Protein AF-A0A3P7CEZ1-F1 (afdb_monomer_lite)

Secondary structure (DSSP, 8-state):
--HHHHHHHHHHHHHHHHHHTSS-HHHHHHHHHHHHHHHHHHHHHHHHHHHHHSHHHHTTS----S-S-HHHHHHHHHHHIIIIIIIHHHHHHHHHHHHHHHTT-SSS-HHHHHHHHHHHHHHH------PPPPS--TTHHHHHHHHHHHHHHHHHS---TT-HHHHHHHHHHHHHHHHHHHHHHHHHHHHH-HHHHHH-HHHHHHHHHHHHHHHHHHHHHHT----TTTHHHHHHHHHHHHHHHHHHH-

Structure (mmCIF, N/CA/C/O backbone):
data_AF-A0A3P7CEZ1-F1
#
_entry.id   AF-A0A3P7CEZ1-F1
#
loop_
_atom_site.group_PDB
_atom_site.id
_atom_site.type_symbol
_atom_site.label_atom_id
_atom_site.label_alt_id
_atom_site.label_comp_id
_atom_site.label_asym_id
_atom_site.label_entity_id
_atom_site.label_seq_id
_atom_site.pdbx_PDB_ins_code
_atom_site.Cartn_x
_atom_site.Cartn_y
_atom_site.Cartn_z
_atom_site.occupancy
_atom_site.B_iso_or_equiv
_atom_site.auth_seq_id
_atom_site.auth_comp_id
_atom_site.auth_asym_id
_atom_site.auth_atom_id
_atom_site.pdbx_PDB_model_num
ATOM 1 N N . MET A 1 1 ? -20.195 -84.403 -8.108 1.00 48.88 1 MET A N 1
ATOM 2 C CA . MET A 1 1 ? -20.682 -83.055 -8.487 1.00 48.88 1 MET A CA 1
ATOM 3 C C . MET A 1 1 ? -19.553 -82.107 -8.945 1.00 48.88 1 MET A C 1
ATOM 5 O O . MET A 1 1 ? -19.640 -80.920 -8.697 1.00 48.88 1 MET A O 1
ATOM 9 N N . LYS A 1 2 ? -18.490 -82.598 -9.615 1.00 47.00 2 LYS A N 1
ATOM 10 C CA . LYS A 1 2 ? -17.390 -81.756 -10.157 1.00 47.00 2 LYS A CA 1
ATOM 11 C C . LYS A 1 2 ? -17.061 -82.007 -11.640 1.00 47.00 2 LYS A C 1
ATOM 13 O O . LYS A 1 2 ? -16.320 -81.245 -12.240 1.00 47.00 2 LYS A O 1
ATOM 18 N N . ILE A 1 3 ? -17.635 -83.050 -12.248 1.00 48.97 3 ILE A N 1
ATOM 19 C CA . ILE A 1 3 ? -17.359 -83.437 -13.646 1.00 48.97 3 ILE A CA 1
ATOM 20 C C . ILE A 1 3 ? -18.304 -82.718 -14.631 1.00 48.97 3 ILE A C 1
ATOM 22 O O . ILE A 1 3 ? -17.921 -82.412 -15.756 1.00 48.97 3 ILE A O 1
ATOM 26 N N . HIS A 1 4 ? -19.520 -82.365 -14.198 1.00 48.22 4 HIS A N 1
ATOM 27 C CA . HIS A 1 4 ? -20.520 -81.715 -15.057 1.00 48.22 4 HIS A CA 1
ATOM 28 C C . HIS A 1 4 ? -20.220 -80.229 -15.339 1.00 48.22 4 HIS A C 1
ATOM 30 O O . HIS A 1 4 ? -20.647 -79.692 -16.359 1.00 48.22 4 HIS A O 1
ATOM 36 N N . GLU A 1 5 ? -19.464 -79.573 -14.455 1.00 49.78 5 GLU A N 1
ATOM 37 C CA . GLU A 1 5 ? -19.111 -78.153 -14.563 1.00 49.78 5 GLU A CA 1
ATOM 38 C C . GLU A 1 5 ? -17.890 -77.932 -15.472 1.00 49.78 5 GLU A C 1
ATOM 40 O O . GLU A 1 5 ? -17.848 -76.979 -16.245 1.00 49.78 5 GLU A O 1
ATOM 45 N N . TYR A 1 6 ? -16.947 -78.880 -15.491 1.00 42.25 6 TYR A N 1
ATOM 46 C CA . TYR A 1 6 ? -15.783 -78.827 -16.383 1.00 42.25 6 TYR A CA 1
ATOM 47 C C . TYR A 1 6 ? -16.176 -78.956 -17.865 1.00 42.25 6 TYR A C 1
ATOM 49 O O . TYR A 1 6 ? -15.656 -78.238 -18.721 1.00 42.25 6 TYR A O 1
ATOM 57 N N . ASN A 1 7 ? -17.162 -79.807 -18.169 1.00 43.12 7 ASN A N 1
ATOM 58 C CA . ASN A 1 7 ? -17.664 -79.989 -19.534 1.00 43.12 7 ASN A CA 1
ATOM 59 C C . ASN A 1 7 ? -18.412 -78.757 -20.078 1.00 43.12 7 ASN A C 1
ATOM 61 O O . ASN A 1 7 ? -18.403 -78.533 -21.289 1.00 43.12 7 ASN A O 1
ATOM 65 N N . SER A 1 8 ? -19.031 -77.930 -19.226 1.00 50.88 8 SER A N 1
ATOM 66 C CA . SER A 1 8 ? -19.735 -76.716 -19.676 1.00 50.88 8 SER A CA 1
ATOM 67 C C . SER A 1 8 ? -18.761 -75.583 -20.033 1.00 50.88 8 SER A C 1
ATOM 69 O O . SER A 1 8 ? -18.977 -74.862 -21.011 1.00 50.88 8 SER A O 1
ATOM 71 N N . ILE A 1 9 ? -17.648 -75.481 -19.300 1.00 54.56 9 ILE A N 1
ATOM 72 C CA . ILE A 1 9 ? -16.583 -74.497 -19.527 1.00 54.56 9 ILE A CA 1
ATOM 73 C C . ILE A 1 9 ? -15.780 -74.858 -20.782 1.00 54.56 9 ILE A C 1
ATOM 75 O O . ILE A 1 9 ? -15.535 -73.991 -21.623 1.00 54.56 9 ILE A O 1
ATOM 79 N N . PHE A 1 10 ? -15.454 -76.141 -20.980 1.00 50.22 10 PHE A N 1
ATOM 80 C CA . PHE A 1 10 ? -14.742 -76.588 -22.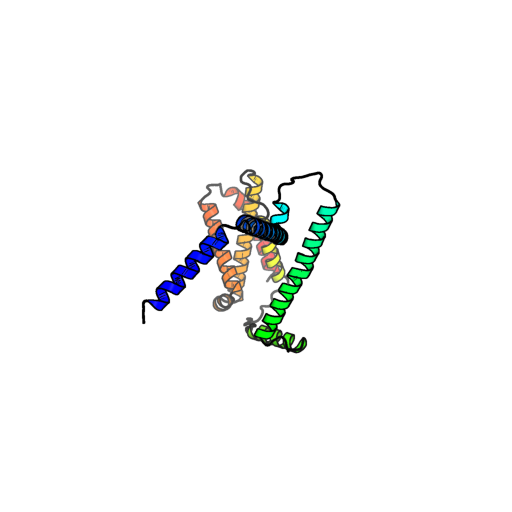182 1.00 50.22 10 PHE A CA 1
ATOM 81 C C . PHE A 1 10 ? -15.583 -76.390 -23.457 1.00 50.22 10 PHE A C 1
ATOM 83 O O . PHE A 1 10 ? -15.079 -75.901 -24.468 1.00 50.22 10 PHE A O 1
ATOM 90 N N . ARG A 1 11 ? -16.899 -76.654 -23.392 1.00 52.78 11 ARG A N 1
ATOM 91 C CA . ARG A 1 11 ? -17.830 -76.440 -24.515 1.00 52.78 11 ARG A CA 1
ATOM 92 C C . ARG A 1 11 ? -18.022 -74.954 -24.854 1.00 52.78 11 ARG A C 1
ATOM 94 O O . ARG A 1 11 ? -18.164 -74.619 -26.027 1.00 52.78 11 ARG A O 1
ATOM 101 N N . ARG A 1 12 ? -17.976 -74.056 -23.858 1.00 50.69 12 ARG A N 1
ATOM 102 C CA . ARG A 1 12 ? -17.986 -72.594 -24.076 1.00 50.69 12 ARG A CA 1
ATOM 103 C C . ARG A 1 12 ? -16.681 -72.077 -24.683 1.00 50.69 12 ARG A C 1
ATOM 105 O O . ARG A 1 12 ? -16.736 -71.201 -25.539 1.00 50.69 12 ARG A O 1
ATOM 112 N N . SER A 1 13 ? -15.538 -72.645 -24.299 1.00 49.22 13 SER A N 1
ATOM 113 C CA . SER A 1 13 ? -14.238 -72.292 -24.886 1.00 49.22 13 SER A CA 1
ATOM 114 C C . SER A 1 13 ? -14.135 -72.734 -26.354 1.00 49.22 13 SER A C 1
ATOM 116 O O . SER A 1 13 ? -13.690 -71.970 -27.207 1.00 49.22 13 SER A O 1
ATOM 118 N N . PHE A 1 14 ? -14.659 -73.922 -26.683 1.00 51.72 14 PHE A N 1
ATOM 119 C CA . PHE A 1 14 ? -14.704 -74.430 -28.059 1.00 51.72 14 PHE A CA 1
ATOM 120 C C . PHE A 1 14 ? -15.654 -73.621 -28.964 1.00 51.72 14 PHE A C 1
ATOM 122 O O . PHE A 1 14 ? -15.321 -73.344 -30.113 1.00 51.72 14 PHE A O 1
ATOM 129 N N . LEU A 1 15 ? -16.802 -73.167 -28.438 1.00 53.97 15 LEU A N 1
ATOM 130 C CA . LEU A 1 15 ? -17.721 -72.283 -29.171 1.00 53.97 15 LEU A CA 1
ATOM 131 C C . LEU A 1 15 ? -17.138 -70.882 -29.404 1.00 53.97 15 LEU A C 1
ATOM 133 O O . LEU A 1 15 ? -17.317 -70.330 -30.485 1.00 53.97 15 LEU A O 1
ATOM 137 N N . LEU A 1 16 ? -16.398 -70.323 -28.440 1.00 53.50 16 LEU A N 1
ATOM 138 C CA . LEU A 1 16 ? -15.688 -69.053 -28.632 1.00 53.50 16 LEU A CA 1
ATOM 139 C C . LEU A 1 16 ? -14.601 -69.171 -29.707 1.00 53.50 16 LEU A C 1
ATOM 141 O O . LEU A 1 16 ? -14.492 -68.290 -30.554 1.00 53.50 16 LEU A O 1
ATOM 145 N N . HIS A 1 17 ? -13.862 -70.283 -29.737 1.00 49.94 17 HIS A N 1
ATOM 146 C CA . HIS A 1 17 ? -12.847 -70.521 -30.765 1.00 49.94 17 HIS A CA 1
ATOM 147 C C . HIS A 1 17 ? -13.452 -70.717 -32.169 1.00 49.94 17 HIS A C 1
ATOM 149 O O . HIS A 1 17 ? -12.833 -70.336 -33.160 1.00 49.94 17 HIS A O 1
ATOM 155 N N . HIS A 1 18 ? -14.679 -71.247 -32.259 1.00 49.66 18 HIS A N 1
ATOM 156 C CA . HIS A 1 18 ? -15.406 -71.388 -33.525 1.00 49.66 18 HIS A CA 1
ATOM 157 C C . HIS A 1 18 ? -16.004 -70.056 -34.019 1.00 49.66 18 HIS A C 1
ATOM 159 O O . HIS A 1 18 ? -16.027 -69.809 -35.220 1.00 49.66 18 HIS A O 1
ATOM 165 N N . ILE A 1 19 ? -16.417 -69.162 -33.109 1.00 53.00 19 ILE A N 1
ATOM 166 C CA . ILE A 1 19 ? -16.887 -67.802 -33.445 1.00 53.00 19 ILE A CA 1
ATOM 167 C C . ILE A 1 19 ? -15.715 -66.895 -33.868 1.00 53.00 19 ILE A C 1
ATOM 169 O O . ILE A 1 19 ? -15.873 -66.037 -34.731 1.00 53.00 19 ILE A O 1
ATOM 173 N N . ILE A 1 20 ? -14.515 -67.115 -33.320 1.00 51.94 20 ILE A N 1
ATOM 174 C CA . ILE A 1 20 ? -13.291 -66.387 -33.706 1.00 51.94 20 ILE A CA 1
ATOM 175 C C . ILE A 1 20 ? -12.844 -66.720 -35.147 1.00 51.94 20 ILE A C 1
ATOM 177 O O . ILE A 1 20 ? -12.167 -65.910 -35.779 1.00 51.94 20 ILE A O 1
ATOM 181 N N . SER A 1 21 ? -13.254 -67.870 -35.695 1.00 46.19 21 SER A N 1
ATOM 182 C CA . SER A 1 21 ? -12.872 -68.323 -37.040 1.00 46.19 21 SER A CA 1
ATOM 183 C C . SER A 1 21 ? -13.707 -67.715 -38.179 1.00 46.19 21 SER A C 1
ATOM 185 O O . SER A 1 21 ? -13.325 -67.858 -39.341 1.00 46.19 21 SER A O 1
ATOM 187 N N . GLU A 1 22 ? -14.817 -67.030 -37.891 1.00 51.66 22 GLU A N 1
ATOM 188 C CA . GLU A 1 22 ? -15.692 -66.454 -38.919 1.00 51.66 22 GLU A CA 1
ATOM 189 C C . GLU A 1 22 ? -15.527 -64.932 -39.021 1.00 51.66 22 GLU A C 1
ATOM 191 O O . GLU A 1 22 ? -16.245 -64.180 -38.371 1.00 51.66 22 GLU A O 1
ATOM 196 N N . GLY A 1 23 ? -14.562 -64.479 -39.836 1.00 53.81 23 GLY A N 1
ATOM 197 C CA . GLY A 1 23 ? -14.581 -63.264 -40.686 1.00 53.81 23 GLY A CA 1
ATOM 198 C C . GLY A 1 23 ? -14.952 -61.868 -40.135 1.00 53.81 23 GLY A C 1
ATOM 199 O O . GLY A 1 23 ? -14.815 -60.886 -40.860 1.00 53.81 23 GLY A O 1
ATOM 200 N N . THR A 1 24 ? -15.398 -61.729 -38.888 1.00 55.66 24 THR A N 1
ATOM 201 C CA . THR A 1 24 ? -16.060 -60.532 -38.326 1.00 55.66 24 THR A CA 1
ATOM 202 C C . THR A 1 24 ? -15.180 -59.765 -37.335 1.00 55.66 24 THR A C 1
ATOM 204 O O . THR A 1 24 ? -15.343 -58.558 -37.143 1.00 55.66 24 THR A O 1
ATOM 207 N N . LEU A 1 25 ? -14.174 -60.433 -36.768 1.00 55.59 25 LEU A N 1
ATOM 208 C CA . LEU A 1 25 ? -13.149 -59.862 -35.888 1.00 55.59 25 LEU A CA 1
ATOM 209 C C . LEU A 1 25 ? -12.361 -58.682 -36.502 1.00 55.59 25 LEU A C 1
ATOM 211 O O . LEU A 1 25 ? -12.210 -57.669 -35.815 1.00 55.59 25 LEU A O 1
ATOM 215 N N . PRO A 1 26 ? -11.914 -58.716 -37.779 1.00 58.94 26 PRO A N 1
ATOM 216 C CA . PRO A 1 26 ? -11.229 -57.566 -38.377 1.00 58.94 26 PRO A CA 1
ATOM 217 C C . PRO A 1 26 ? -12.157 -56.358 -38.589 1.00 58.94 26 PRO A C 1
ATOM 219 O O . PRO A 1 26 ? -11.703 -55.218 -38.518 1.00 58.94 26 PRO A O 1
ATOM 222 N N . GLN A 1 27 ? -13.462 -56.569 -38.796 1.00 59.00 27 GLN A N 1
ATOM 223 C CA . GLN A 1 27 ? -14.427 -55.476 -38.974 1.00 59.00 27 GLN A CA 1
ATOM 224 C C . GLN A 1 27 ? -14.742 -54.770 -37.648 1.00 59.00 27 GLN A C 1
ATOM 226 O O . GLN A 1 27 ? -14.752 -53.540 -37.594 1.00 59.00 27 GLN A O 1
ATOM 231 N N . LEU A 1 28 ? -14.922 -55.532 -36.565 1.00 57.34 28 LEU A N 1
ATOM 232 C CA . LEU A 1 28 ? -15.109 -54.982 -35.218 1.00 57.34 28 LEU A CA 1
ATOM 233 C C . LEU A 1 28 ? -13.846 -54.280 -34.701 1.00 57.34 28 LEU A C 1
ATOM 235 O O . LEU A 1 28 ? -13.949 -53.219 -34.087 1.00 57.34 28 LEU A O 1
ATOM 239 N N . PHE A 1 29 ? -12.659 -54.814 -35.002 1.00 66.25 29 PHE A N 1
ATOM 240 C CA . PHE A 1 29 ? -11.387 -54.171 -34.669 1.00 66.25 29 PHE A CA 1
ATOM 241 C C . PHE A 1 29 ? -11.206 -52.838 -35.411 1.00 66.25 29 PHE A C 1
ATOM 243 O O . PHE A 1 29 ? -10.876 -51.828 -34.791 1.00 66.25 29 PHE A O 1
ATOM 250 N N . ASN A 1 30 ? -11.510 -52.789 -36.712 1.00 64.00 30 ASN A N 1
ATOM 251 C CA . ASN A 1 30 ? -11.466 -51.547 -37.489 1.00 64.00 30 ASN A CA 1
ATOM 252 C C . ASN A 1 30 ? -12.485 -50.509 -36.994 1.00 64.00 30 ASN A C 1
ATOM 254 O O . ASN A 1 30 ? -12.168 -49.321 -36.932 1.00 64.00 30 ASN A O 1
ATOM 258 N N . LEU A 1 31 ? -13.686 -50.939 -36.592 1.00 68.69 31 LEU A N 1
ATOM 259 C CA . LEU A 1 31 ? -14.695 -50.053 -36.010 1.00 68.69 31 LEU A CA 1
ATOM 260 C C . LEU A 1 31 ? -14.254 -49.510 -34.642 1.00 68.69 31 LEU A C 1
ATOM 262 O O . LEU A 1 31 ? -14.417 -48.322 -34.375 1.00 68.69 31 LEU A O 1
ATOM 266 N N . TYR A 1 32 ? -13.654 -50.351 -33.798 1.00 63.84 32 TYR A N 1
ATOM 267 C CA . TYR A 1 32 ? -13.098 -49.940 -32.509 1.00 63.84 32 TYR A CA 1
ATOM 268 C C . TYR A 1 32 ? -11.966 -48.923 -32.683 1.00 63.84 32 TYR A C 1
ATOM 270 O O . TYR A 1 32 ? -12.004 -47.861 -32.069 1.00 63.84 32 TYR A O 1
ATOM 278 N N . ILE A 1 33 ? -11.011 -49.190 -33.579 1.00 68.06 33 ILE A N 1
ATOM 279 C CA . ILE A 1 33 ? -9.919 -48.261 -33.903 1.00 68.06 33 ILE A CA 1
ATOM 280 C C . ILE A 1 33 ? -10.459 -46.956 -34.504 1.00 68.06 33 ILE A C 1
ATOM 282 O O . ILE A 1 33 ? -9.969 -45.880 -34.170 1.00 68.06 33 ILE A O 1
ATOM 286 N N . TYR A 1 34 ? -11.501 -47.007 -35.340 1.00 69.19 34 TYR A N 1
ATOM 287 C CA . TYR A 1 34 ? -12.157 -45.807 -35.867 1.00 69.19 34 TYR A CA 1
ATOM 288 C C . TYR A 1 34 ? -12.816 -44.973 -34.760 1.00 69.19 34 TYR A C 1
ATOM 290 O O . TYR A 1 34 ? -12.645 -43.754 -34.721 1.00 69.19 34 TYR A O 1
ATOM 298 N N . ILE A 1 35 ? -13.546 -45.615 -33.843 1.00 66.94 35 ILE A N 1
ATOM 299 C CA . ILE A 1 35 ? -14.175 -44.941 -32.701 1.00 66.94 35 ILE A CA 1
ATOM 300 C C . ILE A 1 35 ? -13.103 -44.350 -31.782 1.00 66.94 35 ILE A C 1
ATOM 302 O O . ILE A 1 35 ? -13.225 -43.192 -31.390 1.00 66.94 35 ILE A O 1
ATOM 306 N N . LEU A 1 36 ? -12.038 -45.097 -31.492 1.00 66.75 36 LEU A N 1
ATOM 307 C CA . LEU A 1 36 ? -10.953 -44.670 -30.612 1.00 66.75 36 LEU A CA 1
ATOM 308 C C . LEU A 1 36 ? -10.182 -43.484 -31.209 1.00 66.75 36 LEU A C 1
ATOM 310 O O . LEU A 1 36 ? -10.054 -42.459 -30.547 1.00 66.75 36 LEU A O 1
ATOM 314 N N . ASN A 1 37 ? -9.825 -43.540 -32.496 1.00 65.19 37 ASN A N 1
ATOM 315 C CA . ASN A 1 37 ? -9.232 -42.407 -33.217 1.00 65.19 37 ASN A CA 1
ATOM 316 C C . ASN A 1 37 ? -10.159 -41.184 -33.245 1.00 65.19 37 ASN A C 1
ATOM 318 O O . ASN A 1 37 ? -9.703 -40.046 -33.137 1.00 65.19 37 ASN A O 1
ATOM 322 N N . LYS A 1 38 ? -11.475 -41.389 -33.380 1.00 66.06 38 LYS A N 1
ATOM 323 C CA . LYS A 1 38 ? -12.454 -40.298 -33.351 1.00 66.06 38 LYS A CA 1
ATOM 324 C C . LYS A 1 38 ? -12.524 -39.665 -31.959 1.00 66.06 38 LYS A C 1
ATOM 326 O O . LYS A 1 38 ? -12.499 -38.441 -31.864 1.00 66.06 38 LYS A O 1
ATOM 331 N N . VAL A 1 39 ? -12.560 -40.465 -30.892 1.00 61.47 39 VAL A N 1
ATOM 332 C CA . VAL A 1 39 ? -12.558 -39.991 -29.497 1.00 61.47 39 VAL A CA 1
ATOM 333 C C . VAL A 1 39 ? -11.258 -39.260 -29.161 1.00 61.47 39 VAL A C 1
ATOM 335 O O . VAL A 1 39 ? -11.322 -38.162 -28.616 1.00 61.47 39 VAL A O 1
ATOM 338 N N . GLU A 1 40 ? -10.098 -39.792 -29.548 1.00 68.06 40 GLU A N 1
ATOM 339 C CA . GLU A 1 40 ? -8.801 -39.123 -29.377 1.00 68.06 40 GLU A CA 1
ATOM 340 C C . GLU A 1 40 ? -8.727 -37.810 -30.159 1.00 68.06 40 GLU A C 1
ATOM 342 O O . GLU A 1 40 ? -8.281 -36.795 -29.632 1.00 68.06 40 GLU A O 1
ATOM 347 N N . PHE A 1 41 ? -9.240 -37.770 -31.389 1.00 68.38 41 PHE A N 1
ATOM 348 C CA . PHE A 1 41 ? -9.316 -36.543 -32.180 1.00 68.38 41 PHE A CA 1
ATOM 349 C C . PHE A 1 41 ? -10.206 -35.478 -31.526 1.00 68.38 41 PHE A C 1
ATOM 351 O O . PHE A 1 41 ? -9.846 -34.299 -31.497 1.00 68.38 41 PHE A O 1
ATOM 358 N N . PHE A 1 42 ? -11.351 -35.875 -30.963 1.00 68.19 42 PHE A N 1
ATOM 359 C CA . PHE A 1 42 ? -12.204 -34.973 -30.188 1.00 68.19 42 PHE A CA 1
ATOM 360 C C . PHE A 1 42 ? -11.526 -34.522 -28.889 1.00 68.19 42 PHE A C 1
ATOM 362 O O . PHE A 1 42 ? -11.540 -33.329 -28.590 1.00 68.19 42 PHE A O 1
ATOM 369 N N . GLY A 1 43 ? -10.877 -35.428 -28.156 1.00 68.44 43 GLY A N 1
ATOM 370 C CA . GLY A 1 43 ? -10.139 -35.117 -26.930 1.00 68.44 43 GLY A CA 1
ATOM 371 C C . GLY A 1 43 ? -8.972 -34.158 -27.173 1.00 68.44 43 GLY A C 1
ATOM 372 O O . GLY A 1 43 ? -8.812 -33.170 -26.452 1.00 68.44 43 GLY A O 1
ATOM 373 N N . ASN A 1 44 ? -8.216 -34.374 -28.248 1.00 73.81 44 ASN A N 1
ATOM 374 C CA . ASN A 1 44 ? -7.118 -33.505 -28.666 1.00 73.81 44 ASN A CA 1
ATOM 375 C C . ASN A 1 44 ? -7.629 -32.117 -29.069 1.00 73.81 44 ASN A C 1
ATOM 377 O O . ASN A 1 44 ? -7.038 -31.109 -28.680 1.00 73.81 44 ASN A O 1
ATOM 381 N N . LYS A 1 45 ? -8.769 -32.037 -29.769 1.00 74.06 45 LYS A N 1
ATOM 382 C CA . LYS A 1 45 ? -9.435 -30.760 -30.068 1.00 74.06 45 LYS A CA 1
ATOM 383 C C . LYS A 1 45 ? -9.897 -30.035 -28.807 1.00 74.06 45 LYS A C 1
ATOM 385 O O . LYS A 1 45 ? -9.654 -28.841 -28.692 1.00 74.06 45 LYS A O 1
ATOM 390 N N . ILE A 1 46 ? -10.519 -30.727 -27.852 1.00 74.88 46 ILE A N 1
ATOM 391 C CA . ILE A 1 46 ? -10.965 -30.127 -26.583 1.00 74.88 46 ILE A CA 1
ATOM 392 C C . ILE A 1 46 ? -9.764 -29.624 -25.778 1.00 74.88 46 ILE A C 1
ATOM 394 O O . ILE A 1 46 ? -9.790 -28.503 -25.284 1.00 74.88 46 ILE A O 1
ATOM 398 N N . THR A 1 47 ? -8.680 -30.396 -25.719 1.00 73.38 47 THR A N 1
ATOM 399 C CA . THR A 1 47 ? -7.443 -30.010 -25.024 1.00 73.38 47 THR A CA 1
ATOM 400 C C . THR A 1 47 ? -6.828 -28.755 -25.644 1.00 73.38 47 THR A C 1
ATOM 402 O O . THR A 1 47 ? -6.434 -27.832 -24.930 1.00 73.38 47 THR A O 1
ATOM 405 N N . LEU A 1 48 ? -6.805 -28.678 -26.977 1.00 67.44 48 LEU A N 1
ATOM 406 C CA . LEU A 1 48 ? -6.363 -27.501 -27.720 1.00 67.44 48 LEU A CA 1
ATOM 407 C C . LEU A 1 48 ? -7.256 -26.282 -27.422 1.00 67.44 48 LEU A C 1
ATOM 409 O O . LEU A 1 48 ? -6.743 -25.202 -27.143 1.00 67.44 48 LEU A O 1
ATOM 413 N N . LEU A 1 49 ? -8.581 -26.456 -27.397 1.00 69.12 49 LEU A N 1
ATOM 414 C CA . LEU A 1 49 ? -9.545 -25.399 -27.063 1.00 69.12 49 LEU A CA 1
ATOM 415 C C . LEU A 1 49 ? -9.428 -24.929 -25.602 1.00 69.12 49 LEU A C 1
ATOM 417 O O . LEU A 1 49 ? -9.463 -23.729 -25.340 1.00 69.12 49 LEU A O 1
ATOM 421 N N . CYS A 1 50 ? -9.214 -25.838 -24.649 1.00 67.31 50 CYS A N 1
ATOM 422 C CA . CYS A 1 50 ? -8.927 -25.491 -23.256 1.00 67.31 50 CYS A CA 1
ATOM 423 C C . CYS A 1 50 ? -7.611 -24.715 -23.132 1.00 67.31 50 CYS A C 1
ATOM 425 O O . CYS A 1 50 ? -7.528 -23.754 -22.367 1.00 67.31 50 CYS A O 1
ATOM 427 N N . LYS A 1 51 ? -6.597 -25.074 -23.927 1.00 69.44 51 LYS A N 1
ATOM 428 C CA . LYS A 1 51 ? -5.338 -24.329 -23.994 1.00 69.44 51 LYS A CA 1
ATOM 429 C C . LYS A 1 51 ? -5.539 -22.924 -24.574 1.00 69.44 51 LYS A C 1
ATOM 431 O O . LYS A 1 51 ? -4.934 -21.991 -24.065 1.00 69.44 51 LYS A O 1
ATOM 436 N N . PHE A 1 52 ? -6.441 -22.744 -25.543 1.00 64.94 52 PHE A N 1
ATOM 437 C CA . PHE A 1 52 ? -6.852 -21.421 -26.039 1.00 64.94 52 PHE A CA 1
ATOM 438 C C . PHE A 1 52 ? -7.630 -20.590 -25.012 1.00 64.94 52 PHE A C 1
ATOM 440 O O . PHE A 1 52 ? -7.523 -19.365 -25.016 1.00 64.94 52 PHE A O 1
ATOM 447 N N . SER A 1 53 ? -8.384 -21.231 -24.115 1.00 65.31 53 SER A N 1
ATOM 448 C CA . SER A 1 53 ? -9.056 -20.532 -23.013 1.00 65.31 53 SER A CA 1
ATOM 449 C C . SER A 1 53 ? -8.062 -19.933 -22.012 1.00 65.31 53 SER A C 1
ATOM 451 O O . SER A 1 53 ? -8.387 -18.963 -21.327 1.00 65.31 53 SER A O 1
ATOM 453 N N . ASN A 1 54 ? -6.844 -20.478 -21.934 1.00 67.19 54 ASN A N 1
ATOM 454 C CA . ASN A 1 54 ? -5.745 -19.872 -21.201 1.00 67.19 54 ASN A CA 1
ATOM 455 C C . ASN A 1 54 ? -5.108 -18.767 -22.064 1.00 67.19 54 ASN A C 1
ATOM 457 O O . ASN A 1 54 ? -4.253 -19.040 -22.906 1.00 67.19 54 ASN A O 1
ATOM 461 N N . LEU A 1 55 ? -5.520 -17.512 -21.843 1.00 63.81 55 LEU A N 1
ATOM 462 C CA . LEU A 1 55 ? -5.104 -16.323 -22.614 1.00 63.81 55 LEU A CA 1
ATOM 463 C C . LEU A 1 55 ? -3.576 -16.179 -22.780 1.00 63.81 55 LEU A C 1
ATOM 465 O O . LEU A 1 55 ? -3.110 -15.592 -23.752 1.00 63.81 55 LEU A O 1
ATOM 469 N N . ILE A 1 56 ? -2.790 -16.752 -21.866 1.00 63.06 56 ILE A N 1
ATOM 470 C CA . ILE A 1 56 ? -1.319 -16.765 -21.901 1.00 63.06 56 ILE A CA 1
ATOM 471 C C . ILE A 1 56 ? -0.769 -17.635 -23.043 1.00 63.06 56 ILE A C 1
ATOM 473 O O . ILE A 1 56 ? 0.227 -17.282 -23.669 1.00 63.06 56 ILE A O 1
ATOM 477 N N . SER A 1 57 ? -1.428 -18.753 -23.356 1.00 58.28 57 SER A N 1
ATOM 478 C CA . SER A 1 57 ? -1.002 -19.672 -24.421 1.00 58.28 57 SER A CA 1
ATOM 479 C C . SER A 1 57 ? -1.350 -19.175 -25.830 1.00 58.28 57 SER A C 1
ATOM 481 O O . SER A 1 57 ? -0.831 -19.719 -26.802 1.00 58.28 57 SER A O 1
ATOM 483 N N . TRP A 1 58 ? -2.188 -18.137 -25.959 1.00 57.38 58 TRP A N 1
ATOM 484 C CA . TRP A 1 58 ? -2.570 -17.542 -27.246 1.00 57.38 58 TRP A CA 1
ATOM 485 C C . TRP A 1 58 ? -1.393 -16.834 -27.937 1.00 57.38 58 TRP A C 1
ATOM 487 O O . TRP A 1 58 ? -1.209 -16.989 -29.140 1.00 57.38 58 TRP A O 1
ATOM 497 N N . PHE A 1 59 ? -0.547 -16.132 -27.171 1.00 55.97 59 PHE A N 1
ATOM 498 C CA . PHE A 1 59 ? 0.635 -15.424 -27.691 1.00 55.97 59 PHE A CA 1
ATOM 499 C C . PHE A 1 59 ? 1.837 -16.336 -27.993 1.00 55.97 59 PHE A C 1
ATOM 501 O O . PHE A 1 59 ? 2.763 -15.913 -28.676 1.00 55.97 59 PHE A O 1
ATOM 508 N N . GLN A 1 60 ? 1.852 -17.566 -27.470 1.00 56.47 60 GLN A N 1
ATOM 509 C CA . GLN A 1 60 ? 2.979 -18.503 -27.598 1.00 56.47 60 GLN A CA 1
ATOM 510 C C . GLN A 1 60 ? 2.851 -19.465 -28.779 1.00 56.47 60 GLN A C 1
ATOM 512 O O . GLN A 1 60 ? 3.750 -20.277 -29.006 1.00 56.47 60 GLN A O 1
ATOM 517 N N . LEU A 1 61 ? 1.749 -19.406 -29.527 1.00 54.28 61 LEU A N 1
ATOM 518 C CA . LEU A 1 61 ? 1.658 -20.153 -30.770 1.00 54.28 61 LEU A CA 1
ATOM 519 C C . LEU A 1 61 ? 2.642 -19.532 -31.764 1.00 54.28 61 LEU A C 1
ATOM 521 O O . LEU A 1 61 ? 2.605 -18.314 -31.963 1.00 54.28 61 LEU A O 1
ATOM 525 N N . PRO A 1 62 ? 3.534 -20.331 -32.379 1.00 48.75 62 PRO A N 1
ATOM 526 C CA . PRO A 1 62 ? 4.338 -19.824 -33.473 1.00 48.75 62 PRO A CA 1
ATOM 527 C C . PRO A 1 62 ? 3.377 -19.254 -34.512 1.00 48.75 62 PRO A C 1
ATOM 529 O O . PRO A 1 62 ? 2.322 -19.834 -34.775 1.00 48.75 62 PRO A O 1
ATOM 532 N N . THR A 1 63 ? 3.740 -18.120 -35.099 1.00 49.03 63 THR A N 1
ATOM 533 C CA . THR A 1 63 ? 3.067 -17.473 -36.230 1.00 49.03 63 THR A CA 1
ATOM 534 C C . THR A 1 63 ? 3.166 -18.326 -37.512 1.00 49.03 63 THR A C 1
ATOM 536 O O . THR A 1 63 ? 3.433 -17.830 -38.600 1.00 49.03 63 THR A O 1
ATOM 539 N N . CYS A 1 64 ? 2.963 -19.637 -37.390 1.00 46.22 64 CYS A N 1
ATOM 540 C CA . CYS A 1 64 ? 2.581 -20.557 -38.444 1.00 46.22 64 CYS A CA 1
ATOM 541 C C . CYS A 1 64 ? 1.051 -20.443 -38.533 1.00 46.22 64 CYS A C 1
ATOM 543 O O . CYS A 1 64 ? 0.346 -20.830 -37.613 1.00 46.22 64 CYS A O 1
ATOM 545 N N . SER A 1 65 ? 0.431 -19.877 -39.550 1.00 42.78 65 SER A N 1
ATOM 546 C CA . SER A 1 65 ? 0.855 -19.742 -40.926 1.00 42.78 65 SER A CA 1
ATOM 547 C C . SER A 1 65 ? -0.054 -18.671 -41.510 1.00 42.78 65 SER A C 1
ATOM 549 O O . SER A 1 65 ? -1.275 -18.708 -41.337 1.00 42.78 65 SER A O 1
ATOM 551 N N . THR A 1 66 ? 0.525 -17.729 -42.239 1.00 49.38 66 THR A N 1
ATOM 552 C CA . THR A 1 66 ? -0.196 -17.054 -43.310 1.00 49.38 66 THR A CA 1
ATOM 553 C C . THR A 1 66 ? -0.928 -18.110 -44.155 1.00 49.38 66 THR A C 1
ATOM 555 O O . THR A 1 66 ? -0.374 -19.170 -44.441 1.00 49.38 66 THR A O 1
ATOM 558 N N . PHE A 1 67 ? -2.162 -17.806 -44.575 1.00 46.78 67 PHE A N 1
ATOM 559 C CA . PHE A 1 67 ? -2.850 -18.485 -45.685 1.00 46.78 67 PHE A CA 1
ATOM 560 C C . PHE A 1 67 ? -3.742 -19.722 -45.413 1.00 46.78 67 PHE A C 1
ATOM 562 O O . PHE A 1 67 ? -3.826 -20.604 -46.260 1.00 46.78 67 PHE A O 1
ATOM 569 N N . PHE A 1 68 ? -4.513 -19.782 -44.319 1.00 45.22 68 PHE A N 1
ATOM 570 C CA . PHE A 1 68 ? -5.688 -20.678 -44.258 1.00 45.22 68 PHE A CA 1
ATOM 571 C C . PHE A 1 68 ? -6.938 -19.916 -43.791 1.00 45.22 68 PHE A C 1
ATOM 573 O O . PHE A 1 68 ? -7.022 -19.498 -42.644 1.00 45.22 68 PHE A O 1
ATOM 580 N N . PHE A 1 69 ? -7.857 -19.695 -44.744 1.00 48.59 69 PHE A N 1
ATOM 581 C CA . PHE A 1 69 ? -9.180 -19.047 -44.690 1.00 48.59 69 PHE A CA 1
ATOM 582 C C . PHE A 1 69 ? -9.486 -18.130 -43.487 1.00 48.59 69 PHE A C 1
ATOM 584 O O . PHE A 1 69 ? -9.699 -18.589 -42.364 1.00 48.59 69 PHE A O 1
ATOM 591 N N . GLN A 1 70 ? -9.692 -16.837 -43.776 1.00 58.28 70 GLN A N 1
ATOM 592 C CA . GLN A 1 70 ? -10.205 -15.807 -42.853 1.00 58.28 70 GLN A CA 1
ATOM 593 C C . GLN A 1 70 ? -11.387 -16.294 -41.983 1.00 58.28 70 GLN A C 1
ATOM 595 O O . GLN A 1 70 ? -11.514 -15.921 -40.818 1.00 58.28 70 GLN A O 1
ATOM 600 N N . SER A 1 71 ? -12.228 -17.180 -42.521 1.00 62.91 71 SER A N 1
ATOM 601 C CA . SER A 1 71 ? -13.393 -17.756 -41.845 1.00 62.91 71 SER A CA 1
ATOM 602 C C . SER A 1 71 ? -13.056 -18.626 -40.622 1.00 62.91 71 SER A C 1
ATOM 604 O O . SER A 1 71 ? -13.805 -18.610 -39.646 1.00 62.91 71 SER A O 1
ATOM 606 N N . HIS A 1 72 ? -11.935 -19.360 -40.618 1.00 72.25 72 HIS A N 1
ATOM 607 C CA . HIS A 1 72 ? -11.553 -20.212 -39.479 1.00 72.25 72 HIS A CA 1
ATOM 608 C C . HIS A 1 72 ? -11.018 -19.401 -38.297 1.00 72.25 72 HIS A C 1
ATOM 610 O O . HIS A 1 72 ? -11.255 -19.753 -37.140 1.00 72.25 72 HIS A O 1
ATOM 616 N N . VAL A 1 73 ? -10.356 -18.279 -38.580 1.00 71.62 73 VAL A N 1
ATOM 617 C CA . VAL A 1 73 ? -9.881 -17.345 -37.554 1.00 71.62 73 VAL A CA 1
ATOM 618 C C . VAL A 1 73 ? -11.068 -16.740 -36.807 1.00 71.62 73 VAL A C 1
ATOM 620 O O . VAL A 1 73 ? -11.067 -16.716 -35.577 1.00 71.62 73 VAL A O 1
ATOM 623 N N . ILE A 1 74 ? -12.114 -16.330 -37.532 1.00 78.88 74 ILE A N 1
ATOM 624 C CA . ILE A 1 74 ? -13.345 -15.779 -36.945 1.00 78.88 74 ILE A CA 1
ATOM 625 C C . ILE A 1 74 ? -14.019 -16.806 -36.023 1.00 78.88 74 ILE A C 1
ATOM 627 O O . ILE A 1 74 ? -14.406 -16.461 -34.908 1.00 78.88 74 ILE A O 1
ATOM 631 N N . TYR A 1 75 ? -14.096 -18.075 -36.439 1.00 80.69 75 TYR A N 1
ATOM 632 C CA . TYR A 1 75 ? -14.651 -19.153 -35.614 1.00 80.69 75 TYR A CA 1
ATOM 633 C C . TYR A 1 75 ? -13.917 -19.305 -34.271 1.00 80.69 75 TYR A C 1
ATOM 635 O O . TYR A 1 75 ? -14.557 -19.365 -33.222 1.00 80.69 75 TYR A O 1
ATOM 643 N N . ILE A 1 76 ? -12.579 -19.314 -34.282 1.00 74.31 76 ILE A N 1
ATOM 644 C CA . ILE A 1 76 ? -11.776 -19.439 -33.055 1.00 74.31 76 ILE A CA 1
ATOM 645 C C . ILE A 1 76 ? -11.972 -18.218 -32.145 1.00 74.31 76 ILE A C 1
ATOM 647 O O . ILE A 1 76 ? -12.137 -18.382 -30.938 1.00 74.31 76 ILE A O 1
ATOM 651 N N . HIS A 1 77 ? -12.012 -17.003 -32.701 1.00 77.19 77 HIS A N 1
ATOM 652 C CA . HIS A 1 77 ? -12.228 -15.787 -31.909 1.00 77.19 77 HIS A CA 1
ATOM 653 C C . HIS A 1 77 ? -13.620 -15.750 -31.274 1.00 77.19 77 HIS A C 1
ATOM 655 O O . HIS A 1 77 ? -13.731 -15.408 -30.102 1.00 77.19 77 HIS A O 1
ATOM 661 N N . LEU A 1 78 ? -14.671 -16.155 -31.996 1.00 83.56 78 LEU A N 1
ATOM 662 C CA . LEU A 1 78 ? -16.022 -16.269 -31.437 1.00 83.56 78 LEU A CA 1
ATOM 663 C C . LEU A 1 78 ? -16.091 -17.335 -30.338 1.00 83.56 78 LEU A C 1
ATOM 665 O O . LEU A 1 78 ? -16.698 -17.099 -29.296 1.00 83.56 78 LEU A O 1
ATOM 669 N N . PHE A 1 79 ? -15.429 -18.478 -30.534 1.00 80.62 79 PHE A N 1
ATOM 670 C CA . PHE A 1 79 ? -15.363 -19.535 -29.529 1.00 80.62 79 PHE A CA 1
ATOM 671 C C . PHE A 1 79 ? -14.656 -19.069 -28.246 1.00 80.62 79 PHE A C 1
ATOM 673 O O . PHE A 1 79 ? -15.186 -19.263 -27.154 1.00 80.62 79 PHE A O 1
ATOM 680 N N . VAL A 1 80 ? -13.496 -18.411 -28.360 1.00 80.88 80 VAL A N 1
ATOM 681 C CA . VAL A 1 80 ? -12.759 -17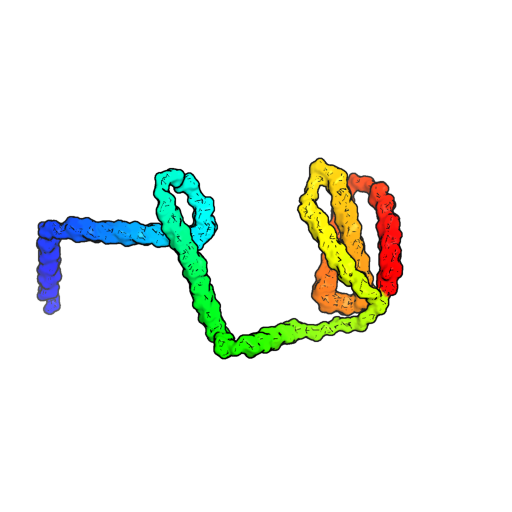.870 -27.203 1.00 80.88 80 VAL A CA 1
ATOM 682 C C . VAL A 1 80 ? -13.518 -16.710 -26.559 1.00 80.88 80 VAL A C 1
ATOM 684 O O . VAL A 1 80 ? -13.578 -16.634 -25.337 1.00 80.88 80 VAL A O 1
ATOM 687 N N . PHE A 1 81 ? -14.152 -15.836 -27.344 1.00 83.69 81 PHE A N 1
ATOM 688 C CA . PHE A 1 81 ? -14.966 -14.741 -26.819 1.00 83.69 81 PHE A CA 1
ATOM 689 C C . PHE A 1 81 ? -16.135 -15.274 -25.987 1.00 83.69 81 PHE A C 1
ATOM 691 O O . PHE A 1 81 ? -16.287 -14.882 -24.836 1.00 83.69 81 PHE A O 1
ATOM 698 N N . ILE A 1 82 ? -16.910 -16.225 -26.513 1.00 86.62 82 ILE A N 1
ATOM 699 C CA . ILE A 1 82 ? -18.039 -16.825 -25.791 1.00 86.62 82 ILE A CA 1
ATOM 700 C C . ILE A 1 82 ? -17.539 -17.641 -24.586 1.00 86.62 82 ILE A C 1
ATOM 702 O O . ILE A 1 82 ? -18.029 -17.462 -23.470 1.00 86.62 82 ILE A O 1
ATOM 706 N N . GLY A 1 83 ? -16.532 -18.498 -24.773 1.00 83.06 83 GLY A N 1
ATOM 707 C CA . GLY A 1 83 ? -15.999 -19.370 -23.723 1.00 83.06 83 GLY A CA 1
ATOM 708 C C . GLY A 1 83 ? -15.352 -18.610 -22.562 1.00 83.06 83 GLY A C 1
ATOM 709 O O . GLY A 1 83 ? -15.619 -18.915 -21.401 1.00 83.06 83 GLY A O 1
ATOM 710 N N . CYS A 1 84 ? -14.558 -17.577 -22.851 1.00 82.25 84 CYS A N 1
ATOM 711 C CA . CYS A 1 84 ? -13.883 -16.792 -21.820 1.00 82.25 84 CYS A CA 1
ATOM 712 C C . CYS A 1 84 ? -14.773 -15.685 -21.243 1.00 82.25 84 CYS A C 1
ATOM 714 O O . CYS A 1 84 ? -14.807 -15.533 -20.026 1.00 82.25 84 CYS A O 1
ATOM 716 N N . MET A 1 85 ? -15.510 -14.921 -22.061 1.00 85.25 85 MET A N 1
ATOM 717 C CA . MET A 1 85 ? -16.320 -13.806 -21.540 1.00 85.25 85 MET A CA 1
ATOM 718 C C . MET A 1 85 ? -17.585 -14.286 -20.837 1.00 85.25 85 MET A C 1
ATOM 720 O O . MET A 1 85 ? -17.957 -13.708 -19.822 1.00 85.25 85 MET A O 1
ATOM 724 N N . ILE A 1 86 ? -18.250 -15.328 -21.344 1.00 90.81 86 ILE A N 1
ATOM 725 C CA . ILE A 1 86 ? -19.509 -15.831 -20.769 1.00 90.81 86 ILE A CA 1
ATOM 726 C C . ILE A 1 86 ? -19.242 -17.057 -19.889 1.00 90.81 86 ILE A C 1
ATOM 728 O O . ILE A 1 86 ? -19.735 -17.129 -18.767 1.00 90.81 86 ILE A O 1
ATOM 732 N N . GLY A 1 87 ? -18.420 -18.007 -20.343 1.00 88.56 87 GLY A N 1
ATOM 733 C CA . GLY A 1 87 ? -18.142 -19.231 -19.580 1.00 88.56 87 GLY A CA 1
ATOM 734 C C . GLY A 1 87 ? -17.429 -18.974 -18.247 1.00 88.56 87 GLY A C 1
ATOM 735 O O . GLY A 1 87 ? -17.910 -19.414 -17.200 1.00 88.56 87 GLY A O 1
ATOM 736 N N . LEU A 1 88 ? -16.322 -18.217 -18.246 1.00 85.50 88 LEU A N 1
ATOM 737 C CA . LEU A 1 88 ? -15.590 -17.925 -17.001 1.00 85.50 88 LEU A CA 1
ATOM 738 C C . LEU A 1 88 ? -16.395 -17.035 -16.047 1.00 85.50 88 LEU A C 1
ATOM 740 O O . LEU A 1 88 ? -16.335 -17.232 -14.833 1.00 85.50 88 LEU A O 1
ATOM 744 N N . THR A 1 89 ? -17.172 -16.081 -16.566 1.00 91.56 89 THR A N 1
ATOM 745 C CA . THR A 1 89 ? -17.997 -15.198 -15.726 1.00 91.56 89 THR A CA 1
ATOM 746 C C . THR A 1 89 ? -19.151 -15.950 -15.072 1.00 91.56 89 THR A C 1
ATOM 748 O O . THR A 1 89 ? -19.394 -15.744 -13.882 1.00 91.56 89 THR A O 1
ATOM 751 N N . LEU A 1 90 ? -19.803 -16.875 -15.786 1.00 94.69 90 LEU A N 1
ATOM 752 C CA . LEU A 1 90 ? -20.811 -17.764 -15.202 1.00 94.69 90 LEU A CA 1
ATOM 753 C C . LEU A 1 90 ? -20.203 -18.685 -14.141 1.00 94.69 90 LEU A C 1
ATOM 755 O O . LEU A 1 90 ? -20.768 -18.809 -13.055 1.00 94.69 90 LEU A O 1
ATOM 759 N N . PHE A 1 91 ? -19.033 -19.275 -14.405 1.00 92.56 91 PHE A N 1
ATOM 760 C CA . PHE A 1 91 ? -18.349 -20.131 -13.434 1.00 92.56 91 PHE A CA 1
ATOM 761 C C . PHE A 1 91 ? -18.016 -19.376 -12.138 1.00 92.56 91 PHE A C 1
ATOM 763 O O . PHE A 1 91 ? -18.404 -19.802 -11.049 1.00 92.56 91 PHE A O 1
ATOM 770 N N . VAL A 1 92 ? -17.365 -18.211 -12.247 1.00 94.44 92 VAL A N 1
ATOM 771 C CA . VAL A 1 92 ? -17.070 -17.342 -11.096 1.00 94.44 92 VAL A CA 1
ATOM 772 C C . VAL A 1 92 ? -18.363 -16.899 -10.402 1.00 94.44 92 VAL A C 1
ATOM 774 O O . VAL A 1 92 ? -18.418 -16.872 -9.173 1.00 94.44 92 VAL A O 1
ATOM 777 N N . GLY A 1 93 ? -19.426 -16.616 -11.160 1.00 94.44 93 GLY A N 1
ATOM 778 C CA . GLY A 1 93 ? -20.747 -16.277 -10.632 1.00 94.44 93 GLY A CA 1
ATOM 779 C C . GLY A 1 93 ? -21.337 -17.372 -9.741 1.00 94.44 93 GLY A C 1
ATOM 780 O O . GLY A 1 93 ? -21.733 -17.084 -8.610 1.00 94.44 93 GLY A O 1
ATOM 781 N N . VAL A 1 94 ? -21.332 -18.627 -10.203 1.00 96.25 94 VAL A N 1
ATOM 782 C CA . VAL A 1 94 ? -21.822 -19.788 -9.437 1.00 96.25 94 VAL A CA 1
ATOM 783 C C . VAL A 1 94 ? -20.974 -20.020 -8.189 1.00 96.25 94 VAL A C 1
ATOM 785 O O . VAL A 1 94 ? -21.522 -20.194 -7.101 1.00 96.25 94 VAL A O 1
ATOM 788 N N . VAL A 1 95 ? -19.643 -19.958 -8.305 1.00 95.94 95 VAL A N 1
ATOM 789 C CA . VAL A 1 95 ? -18.738 -20.122 -7.155 1.00 95.94 95 VAL A CA 1
ATOM 790 C C . VAL A 1 95 ? -18.985 -19.037 -6.102 1.00 95.94 95 VAL A C 1
ATOM 792 O O . VAL A 1 95 ? -19.072 -19.346 -4.914 1.00 95.94 95 VAL A O 1
ATOM 795 N N . ILE A 1 96 ? -19.156 -17.774 -6.509 1.00 94.06 96 ILE A N 1
ATOM 796 C CA . ILE A 1 96 ? -19.453 -16.667 -5.588 1.00 94.06 96 ILE A CA 1
ATOM 797 C C . ILE A 1 96 ? -20.841 -16.824 -4.956 1.00 94.06 96 ILE A C 1
ATOM 799 O O . ILE A 1 96 ? -20.992 -16.539 -3.767 1.00 94.06 96 ILE A O 1
ATOM 803 N N . ALA A 1 97 ? -21.853 -17.249 -5.716 1.00 91.69 97 ALA A N 1
ATOM 804 C CA . ALA A 1 97 ? -23.199 -17.481 -5.196 1.00 91.69 97 ALA A CA 1
ATOM 805 C C . ALA A 1 97 ? -23.195 -18.593 -4.136 1.00 91.69 97 ALA A C 1
ATOM 807 O O . ALA A 1 97 ? -23.619 -18.355 -3.005 1.00 91.69 97 ALA A O 1
ATOM 808 N N . ASN A 1 98 ? -22.584 -19.738 -4.455 1.00 93.81 98 ASN A N 1
ATOM 809 C CA . ASN A 1 98 ? -22.417 -20.859 -3.532 1.00 93.81 98 ASN A CA 1
ATOM 810 C C . ASN A 1 98 ? -21.596 -20.459 -2.291 1.00 93.81 98 ASN A C 1
ATOM 812 O O . ASN A 1 98 ? -21.917 -20.824 -1.165 1.00 93.81 98 ASN A O 1
ATOM 816 N N . TYR A 1 99 ? -20.548 -19.649 -2.452 1.00 93.81 99 TYR A N 1
ATOM 817 C CA . TYR A 1 99 ? -19.778 -19.135 -1.318 1.00 93.81 99 TYR A CA 1
ATOM 818 C C . TYR A 1 99 ? -20.598 -18.203 -0.413 1.00 93.81 99 TYR A C 1
ATOM 820 O O . TYR A 1 99 ? -20.491 -18.270 0.812 1.00 93.81 99 TYR A O 1
ATOM 828 N N . LYS A 1 100 ? -21.432 -17.331 -0.995 1.00 88.25 100 LYS A N 1
ATOM 829 C CA . LYS A 1 100 ? -22.333 -16.443 -0.239 1.00 88.25 100 LYS A CA 1
ATOM 830 C C . LYS A 1 100 ? -23.391 -17.231 0.529 1.00 88.25 100 LYS A C 1
ATOM 832 O O . LYS A 1 100 ? -23.724 -16.833 1.649 1.00 88.25 100 LYS A O 1
ATOM 837 N N . GLU A 1 101 ? -23.887 -18.314 -0.060 1.00 91.62 101 GLU A N 1
ATOM 838 C CA . GLU A 1 101 ? -24.849 -19.233 0.546 1.00 91.62 101 GLU A CA 1
ATOM 839 C C . GLU A 1 101 ? -24.221 -20.016 1.701 1.00 91.62 101 GLU A C 1
ATOM 841 O O . GLU A 1 101 ? -24.724 -19.932 2.818 1.00 91.62 101 GLU A O 1
ATOM 846 N N . ASN A 1 102 ? -23.047 -20.626 1.495 1.00 92.56 102 ASN A N 1
ATOM 847 C CA . ASN A 1 102 ? -22.299 -21.332 2.545 1.00 92.56 102 ASN A CA 1
ATOM 848 C C . ASN A 1 102 ? -21.883 -20.419 3.713 1.00 92.56 102 ASN A C 1
ATOM 850 O O . ASN A 1 102 ? -21.771 -20.866 4.851 1.00 92.56 102 ASN A O 1
ATOM 854 N N . LYS A 1 103 ? -21.671 -19.121 3.458 1.00 86.00 103 LYS A N 1
ATOM 855 C CA . LYS A 1 103 ? -21.448 -18.113 4.509 1.00 86.00 103 LYS A CA 1
ATOM 856 C C . LYS A 1 103 ? -22.723 -17.651 5.223 1.00 86.00 103 LYS A C 1
ATOM 858 O O . LYS A 1 103 ? -22.616 -16.890 6.181 1.00 86.00 103 LYS A O 1
ATOM 863 N N . GLY A 1 104 ? -23.912 -18.013 4.739 1.00 87.44 104 GLY A N 1
ATOM 864 C CA . GLY A 1 104 ? -25.194 -17.528 5.264 1.00 87.44 104 GLY A CA 1
ATOM 865 C C . GLY A 1 104 ? -25.484 -16.052 4.953 1.00 87.44 104 GLY A C 1
ATOM 866 O O . GLY A 1 104 ? -26.333 -15.435 5.588 1.00 87.44 104 GLY A O 1
ATOM 867 N N . THR A 1 105 ? -24.785 -15.453 3.980 1.00 83.94 105 THR A N 1
ATOM 868 C CA . THR A 1 105 ? -24.944 -14.030 3.598 1.00 83.94 105 THR A CA 1
ATOM 869 C C . THR A 1 105 ? -25.733 -13.825 2.303 1.00 83.94 105 THR A C 1
ATOM 871 O O . THR A 1 105 ? -25.897 -12.685 1.854 1.00 83.94 105 THR A O 1
ATOM 874 N N . ALA A 1 106 ? -26.205 -14.916 1.690 1.00 83.50 106 ALA A N 1
ATOM 875 C CA . ALA A 1 106 ? -26.976 -14.906 0.448 1.00 83.50 106 ALA A CA 1
ATOM 876 C C . ALA A 1 106 ? -28.397 -14.355 0.635 1.00 83.50 106 ALA A C 1
ATOM 878 O O . ALA A 1 106 ? -28.842 -13.570 -0.195 1.00 83.50 106 ALA A O 1
ATOM 879 N N . LEU A 1 107 ? -29.061 -14.703 1.744 1.00 90.12 107 LEU A N 1
ATOM 880 C CA . LEU A 1 107 ? -30.437 -14.283 2.047 1.00 90.12 107 LEU A CA 1
ATOM 881 C C . LEU A 1 107 ? -30.531 -12.844 2.590 1.00 90.12 107 LEU A C 1
ATOM 883 O O . LEU A 1 107 ? -31.613 -12.271 2.675 1.00 90.12 107 LEU A O 1
ATOM 887 N N . LEU A 1 108 ? -29.400 -12.253 2.980 1.00 89.81 108 LEU A N 1
ATOM 888 C CA . LEU A 1 108 ? -29.372 -10.904 3.532 1.00 89.81 108 LEU A CA 1
ATOM 889 C C . LEU A 1 108 ? -29.662 -9.863 2.451 1.00 89.81 108 LEU A C 1
ATOM 891 O O . LEU A 1 108 ? -29.066 -9.881 1.370 1.00 89.81 108 LEU A O 1
ATOM 895 N N . THR A 1 109 ? -30.504 -8.893 2.802 1.00 92.44 109 THR A N 1
ATOM 896 C CA . THR A 1 109 ? -30.712 -7.690 1.990 1.00 92.44 109 THR A CA 1
ATOM 897 C C . THR A 1 109 ? -29.408 -6.900 1.839 1.00 92.44 109 THR A C 1
ATOM 899 O O . THR A 1 109 ? -28.460 -7.038 2.625 1.00 92.44 109 THR A O 1
ATOM 902 N N . VAL A 1 110 ? -29.354 -6.035 0.824 1.00 90.94 110 VAL A N 1
ATOM 903 C CA . VAL A 1 110 ? -28.187 -5.178 0.562 1.00 90.94 110 VAL A CA 1
ATOM 904 C C . VAL A 1 110 ? -27.834 -4.332 1.791 1.00 90.94 110 VAL A C 1
ATOM 906 O O . VAL A 1 110 ? -26.656 -4.226 2.137 1.00 90.94 110 VAL A O 1
ATOM 909 N N . ASP A 1 111 ? -28.833 -3.801 2.497 1.00 93.50 111 ASP A N 1
ATOM 910 C CA . ASP A 1 111 ? -28.609 -2.951 3.669 1.00 93.50 111 ASP A CA 1
ATOM 911 C C . ASP A 1 111 ? -28.189 -3.744 4.910 1.00 93.50 111 ASP A C 1
ATOM 913 O O . ASP A 1 111 ? -27.278 -3.322 5.623 1.00 93.50 111 ASP A O 1
ATOM 917 N N . GLN A 1 112 ? -28.737 -4.945 5.124 1.00 93.94 112 GLN A N 1
ATOM 918 C CA . GLN A 1 112 ? -28.260 -5.840 6.187 1.00 93.94 112 GLN A CA 1
ATOM 919 C C . GLN A 1 112 ? -26.792 -6.236 5.984 1.00 93.94 112 GLN A C 1
ATOM 921 O O . GLN A 1 112 ? -26.022 -6.274 6.944 1.00 93.94 112 GLN A O 1
ATOM 926 N N . ARG A 1 113 ? -26.369 -6.491 4.739 1.00 91.94 113 ARG A N 1
ATOM 927 C CA . ARG A 1 113 ? -24.961 -6.778 4.429 1.00 91.94 113 ARG A CA 1
ATOM 928 C C . ARG A 1 113 ? -24.067 -5.577 4.728 1.00 91.94 113 ARG A C 1
ATOM 930 O O . ARG A 1 113 ? -23.058 -5.735 5.409 1.00 91.94 113 ARG A O 1
ATOM 937 N N . ARG A 1 114 ? -24.463 -4.378 4.289 1.00 93.00 114 ARG A N 1
ATOM 938 C CA . ARG A 1 114 ? -23.742 -3.130 4.594 1.00 93.00 114 ARG A CA 1
ATOM 939 C C . ARG A 1 114 ? -23.621 -2.900 6.101 1.00 93.00 114 ARG A C 1
ATOM 941 O O . ARG A 1 114 ? -22.565 -2.482 6.568 1.00 93.00 114 ARG A O 1
ATOM 948 N N . TRP A 1 115 ? -24.668 -3.215 6.864 1.00 93.81 115 TRP A N 1
ATOM 949 C CA . TRP A 1 115 ? -24.649 -3.143 8.323 1.00 93.81 115 TRP A CA 1
ATOM 950 C C . TRP A 1 115 ? -23.669 -4.140 8.952 1.00 93.81 115 TRP A C 1
ATOM 952 O O . TRP A 1 115 ? -22.925 -3.776 9.862 1.00 93.81 115 TRP A O 1
ATOM 962 N N . LEU A 1 116 ? -23.618 -5.384 8.466 1.00 91.94 116 LEU A N 1
ATOM 963 C CA . LEU A 1 116 ? -22.637 -6.366 8.939 1.00 91.94 116 LEU A CA 1
ATOM 964 C C . LEU A 1 116 ? -21.202 -5.952 8.601 1.00 91.94 116 LEU A C 1
ATOM 966 O O . LEU A 1 116 ? -20.331 -6.053 9.468 1.00 91.94 116 LEU A O 1
ATOM 970 N N . ASP A 1 117 ? -20.966 -5.429 7.397 1.00 92.00 117 ASP A N 1
ATOM 971 C CA . ASP A 1 117 ? -19.665 -4.886 6.999 1.00 92.00 117 ASP A CA 1
ATOM 972 C C . ASP A 1 117 ? -19.265 -3.713 7.902 1.00 92.00 117 ASP A C 1
ATOM 974 O O . ASP A 1 117 ? -18.124 -3.640 8.364 1.00 92.00 117 ASP A O 1
ATOM 978 N N . LEU A 1 118 ? -20.209 -2.821 8.221 1.00 94.75 118 LEU A N 1
ATOM 979 C CA . LEU A 1 118 ? -20.000 -1.713 9.150 1.00 94.75 118 LEU A CA 1
ATOM 980 C C . LEU A 1 118 ? -19.673 -2.216 10.560 1.00 94.75 118 LEU A C 1
ATOM 982 O O . LEU A 1 118 ? -18.677 -1.795 11.144 1.00 94.75 118 LEU A O 1
ATOM 986 N N . LYS A 1 119 ? -20.456 -3.158 11.093 1.00 94.06 119 LYS A N 1
ATOM 987 C CA . LYS A 1 119 ? -20.216 -3.769 12.408 1.00 94.06 119 LYS A CA 1
ATOM 988 C C . LYS A 1 119 ? -18.849 -4.455 12.460 1.00 94.06 119 LYS A C 1
ATOM 990 O O . LYS A 1 119 ? -18.166 -4.373 13.478 1.00 94.06 119 LYS A O 1
ATOM 995 N N . GLY A 1 120 ? -18.432 -5.100 11.370 1.00 90.31 120 GLY A N 1
ATOM 996 C CA . GLY A 1 120 ? -17.098 -5.678 11.219 1.00 90.31 120 GLY A CA 1
ATOM 997 C C . GLY A 1 120 ? -16.001 -4.616 11.263 1.00 90.31 120 GLY A C 1
ATOM 998 O O . GLY A 1 120 ? -15.049 -4.752 12.027 1.00 90.31 120 GLY A O 1
ATOM 999 N N . ARG A 1 121 ? -16.165 -3.516 10.519 1.00 92.75 121 ARG A N 1
ATOM 1000 C CA . ARG A 1 121 ? -15.221 -2.386 10.526 1.00 92.75 121 ARG A CA 1
ATOM 1001 C C . ARG A 1 121 ? -15.105 -1.749 11.908 1.00 92.75 121 ARG A C 1
ATOM 1003 O O . ARG A 1 121 ? -13.989 -1.539 12.365 1.00 92.75 121 ARG A O 1
ATOM 1010 N N . ILE A 1 122 ? -16.223 -1.530 12.600 1.00 91.38 122 ILE A N 1
ATOM 1011 C CA . ILE A 1 122 ? -16.242 -0.955 13.955 1.00 91.38 122 ILE A CA 1
ATOM 1012 C C . ILE A 1 122 ? -15.516 -1.865 14.959 1.00 91.38 122 ILE A C 1
ATOM 1014 O O . ILE A 1 122 ? -14.792 -1.384 15.823 1.00 91.38 122 ILE A O 1
ATOM 1018 N N . LYS A 1 123 ? -15.646 -3.191 14.832 1.00 90.12 123 LYS A N 1
ATOM 1019 C CA . LYS A 1 123 ? -14.895 -4.134 15.680 1.00 90.12 123 LYS A CA 1
ATOM 1020 C C . LYS A 1 123 ? -13.385 -4.093 15.438 1.00 90.12 123 LYS A C 1
ATOM 1022 O O . LYS A 1 123 ? -12.621 -4.398 16.347 1.00 90.12 123 LYS A O 1
ATOM 1027 N N . LEU A 1 124 ? -12.959 -3.761 14.219 1.00 87.12 124 LEU A N 1
ATOM 1028 C CA . LEU A 1 124 ? -11.544 -3.634 13.862 1.00 87.12 124 LEU A CA 1
ATOM 1029 C C . LEU A 1 124 ? -10.965 -2.268 14.245 1.00 87.12 124 LEU A C 1
ATOM 1031 O O . LEU A 1 124 ? -9.753 -2.150 14.434 1.00 87.12 124 LEU A O 1
ATOM 1035 N N . THR A 1 125 ? -11.801 -1.234 14.358 1.00 82.25 125 THR A N 1
ATOM 1036 C CA . THR A 1 125 ? -11.357 0.080 14.822 1.00 82.25 125 THR A CA 1
ATOM 1037 C C . THR A 1 125 ? -11.094 0.039 16.319 1.00 82.25 125 THR A C 1
ATOM 1039 O O . THR A 1 125 ? -12.002 -0.146 17.122 1.00 82.25 125 THR A O 1
ATOM 1042 N N . GLN A 1 126 ? -9.835 0.227 16.698 1.00 76.44 126 GLN A N 1
ATOM 1043 C CA . GLN A 1 126 ? -9.452 0.423 18.091 1.00 76.44 126 GLN A CA 1
ATOM 1044 C C . GLN A 1 126 ? -9.720 1.879 18.499 1.00 76.44 126 GLN A C 1
ATOM 1046 O O . GLN A 1 126 ? -9.583 2.769 17.650 1.00 76.44 126 GLN A O 1
ATOM 1051 N N . PRO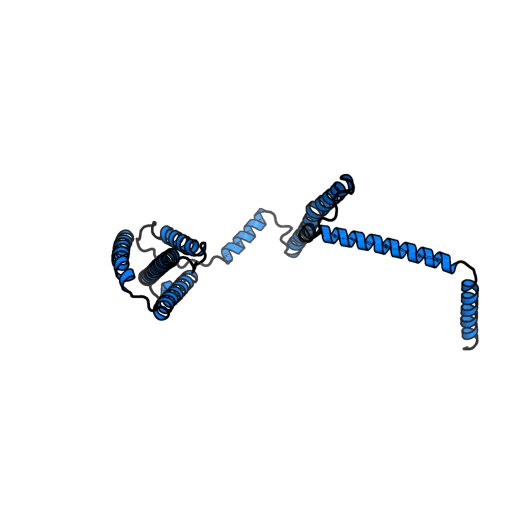 A 1 127 ? -10.074 2.151 19.770 1.00 72.94 127 PRO A N 1
ATOM 1052 C CA . PRO A 1 127 ? -10.155 3.517 20.266 1.00 72.94 127 PRO A CA 1
ATOM 1053 C C . PRO A 1 127 ? -8.791 4.182 20.078 1.00 72.94 127 PRO A C 1
ATOM 1055 O O . PRO A 1 127 ? -7.769 3.701 20.570 1.00 72.94 127 PRO A O 1
ATOM 1058 N N . LEU A 1 128 ? -8.764 5.261 19.299 1.00 62.25 128 LEU A N 1
ATOM 1059 C CA . LEU A 1 128 ? -7.532 5.978 19.016 1.00 62.25 128 LEU A CA 1
ATOM 1060 C C . LEU A 1 128 ? -7.127 6.734 20.287 1.00 62.25 128 LEU A C 1
ATOM 1062 O O . LEU A 1 128 ? -7.781 7.702 20.667 1.00 62.25 128 LEU A O 1
ATOM 1066 N N . HIS A 1 129 ? -6.063 6.287 20.954 1.00 65.06 129 HIS A N 1
ATOM 1067 C CA . HIS A 1 129 ? -5.458 7.045 22.045 1.00 65.06 129 HIS A CA 1
ATOM 1068 C C . HIS A 1 129 ? -4.677 8.217 21.436 1.00 65.06 129 HIS A C 1
ATOM 1070 O O . HIS A 1 129 ? -3.519 8.078 21.044 1.00 65.06 129 HIS A O 1
ATOM 1076 N N . ILE A 1 130 ? -5.358 9.348 21.247 1.00 63.31 130 ILE A N 1
ATOM 1077 C CA . ILE A 1 130 ? -4.772 10.580 20.716 1.00 63.31 130 ILE A CA 1
ATOM 1078 C C . ILE A 1 130 ? -4.310 11.400 21.926 1.00 63.31 130 ILE A C 1
ATOM 1080 O O . ILE A 1 130 ? -5.169 11.869 22.675 1.00 63.31 130 ILE A O 1
ATOM 1084 N N . PRO A 1 131 ? -3.000 11.590 22.161 1.00 60.75 131 PRO A N 1
ATOM 1085 C CA . PRO A 1 131 ? -2.564 12.582 23.136 1.00 60.75 131 PRO A CA 1
ATOM 1086 C C . PRO A 1 131 ? -3.064 13.973 22.703 1.00 60.75 131 PRO A C 1
ATOM 1088 O O . PRO A 1 131 ? -3.176 14.226 21.498 1.00 60.75 131 PRO A O 1
ATOM 1091 N N . PRO A 1 132 ? -3.398 14.869 23.649 1.00 59.84 132 PRO A N 1
ATOM 1092 C CA . PRO A 1 132 ? -3.945 16.185 23.335 1.00 59.84 132 PRO A CA 1
ATOM 1093 C C . PRO A 1 132 ? -3.036 16.913 22.343 1.00 59.84 132 PRO A C 1
ATOM 1095 O O . PRO A 1 132 ? -1.817 16.960 22.506 1.00 59.84 132 PRO A O 1
ATOM 1098 N N . ARG A 1 133 ? -3.641 17.429 21.271 1.00 56.59 133 ARG A N 1
ATOM 1099 C CA . ARG A 1 133 ? -2.923 18.018 20.142 1.00 56.59 133 ARG A CA 1
ATOM 1100 C C . ARG A 1 133 ? -2.150 19.264 20.609 1.00 56.59 133 ARG A C 1
ATOM 1102 O O . ARG A 1 133 ? -2.803 20.225 21.013 1.00 56.59 133 ARG A O 1
ATOM 1109 N N . PRO A 1 134 ? -0.807 19.305 20.512 1.00 57.31 134 PRO A N 1
ATOM 1110 C CA . PRO A 1 134 ? -0.075 20.554 20.689 1.00 57.31 134 PRO A CA 1
ATOM 1111 C C . PRO A 1 134 ? -0.449 21.528 19.561 1.00 57.31 134 PRO A C 1
ATOM 1113 O O . PRO A 1 134 ? -0.738 21.104 18.438 1.00 57.31 134 PRO A O 1
ATOM 1116 N N . SER A 1 135 ? -0.465 22.825 19.863 1.00 48.56 135 SER A N 1
ATOM 1117 C CA . SER A 1 135 ? -0.954 23.935 19.030 1.00 48.56 135 SER A CA 1
ATOM 1118 C C . SER A 1 135 ? -0.096 24.241 17.791 1.00 48.56 135 SER A C 1
ATOM 1120 O O . SER A 1 135 ? 0.134 25.401 17.476 1.00 48.56 135 SER A O 1
ATOM 1122 N N . MET A 1 136 ? 0.390 23.227 17.078 1.00 54.19 136 MET A N 1
ATOM 1123 C CA . MET A 1 136 ? 1.168 23.418 15.855 1.00 54.19 136 MET A CA 1
ATOM 1124 C C . MET A 1 136 ? 0.275 23.315 14.609 1.00 54.19 136 MET A C 1
ATOM 1126 O O . MET A 1 136 ? -0.614 22.454 14.490 1.00 54.19 136 MET A O 1
ATOM 1130 N N . SER A 1 137 ? 0.516 24.254 13.692 1.00 49.50 137 SER A N 1
ATOM 1131 C CA . SER A 1 137 ? -0.254 24.533 12.477 1.00 49.50 137 SER A CA 1
ATOM 1132 C C . SER A 1 137 ? -0.475 23.296 11.589 1.00 49.50 137 SER A C 1
ATOM 1134 O O . SER A 1 137 ? 0.378 22.422 11.453 1.00 49.50 137 SER A O 1
ATOM 1136 N N . MET A 1 138 ? -1.646 23.214 10.944 1.00 48.59 138 MET A N 1
ATOM 1137 C CA . MET A 1 138 ? -2.095 22.076 10.116 1.00 48.59 138 MET A CA 1
ATOM 1138 C C . MET A 1 138 ? -1.220 21.769 8.886 1.00 48.59 138 MET A C 1
ATOM 1140 O O . MET A 1 138 ? -1.410 20.727 8.256 1.00 48.59 138 MET A O 1
ATOM 1144 N N . SER A 1 139 ? -0.282 22.650 8.536 1.00 50.94 139 SER A N 1
ATOM 1145 C CA . SER A 1 139 ? 0.527 22.557 7.316 1.00 50.94 139 SER A CA 1
ATOM 1146 C C . SER A 1 139 ? 1.566 21.420 7.352 1.00 50.94 139 SER A C 1
ATOM 1148 O O . SER A 1 139 ? 1.788 20.741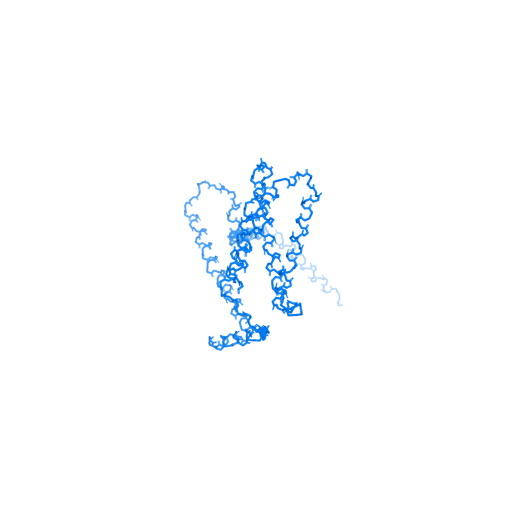 6.347 1.00 50.94 139 SER A O 1
ATOM 1150 N N . SER A 1 140 ? 2.138 21.121 8.523 1.00 54.66 140 SER A N 1
ATOM 1151 C CA . SER A 1 140 ? 3.311 20.240 8.664 1.00 54.66 140 SER A CA 1
ATOM 1152 C C . SER A 1 140 ? 3.049 18.769 8.305 1.00 54.66 140 SER A C 1
ATOM 1154 O O . SER A 1 140 ? 3.940 18.081 7.814 1.00 54.66 140 SER A O 1
ATOM 1156 N N . PHE A 1 141 ? 1.814 18.278 8.473 1.00 54.91 141 PHE A N 1
ATOM 1157 C CA . PHE A 1 141 ? 1.456 16.885 8.158 1.00 54.91 141 PHE A CA 1
ATOM 1158 C C . PHE A 1 141 ? 1.402 16.586 6.657 1.00 54.91 141 PHE A C 1
ATOM 1160 O O . PHE A 1 141 ? 1.588 15.442 6.250 1.00 54.91 141 PHE A O 1
ATOM 1167 N N . ARG A 1 142 ? 1.122 17.594 5.821 1.00 60.47 142 ARG A N 1
ATOM 1168 C CA . ARG A 1 142 ? 1.077 17.412 4.361 1.00 60.47 142 ARG A CA 1
ATOM 1169 C C . ARG A 1 142 ? 2.484 17.366 3.765 1.00 60.47 142 ARG A C 1
ATOM 1171 O O . ARG A 1 142 ? 2.699 16.692 2.764 1.00 60.47 142 ARG A O 1
ATOM 1178 N N . LEU A 1 143 ? 3.437 18.039 4.408 1.00 62.56 143 LEU A N 1
ATOM 1179 C CA . LEU A 1 143 ? 4.815 18.165 3.937 1.00 62.56 143 LEU A CA 1
ATOM 1180 C C . LEU A 1 143 ? 5.629 16.879 4.135 1.00 62.56 143 LEU A C 1
ATOM 1182 O O . LEU A 1 143 ? 6.398 16.523 3.246 1.00 62.56 143 LEU A O 1
ATOM 1186 N N . SER A 1 144 ? 5.406 16.121 5.213 1.00 68.19 144 SER A N 1
ATOM 1187 C CA . SER A 1 144 ? 6.087 14.830 5.413 1.00 68.19 144 SER A CA 1
ATOM 1188 C C . SER A 1 144 ? 5.691 13.788 4.362 1.00 68.19 144 SER A C 1
ATOM 1190 O O . SER A 1 144 ? 6.549 13.093 3.824 1.00 68.19 144 SER A O 1
ATOM 1192 N N . ALA A 1 145 ? 4.416 13.739 3.964 1.00 73.69 145 ALA A N 1
ATOM 1193 C CA . ALA A 1 145 ? 3.969 12.877 2.868 1.00 73.69 145 ALA A CA 1
ATOM 1194 C C . ALA A 1 145 ? 4.629 13.252 1.525 1.00 73.69 145 ALA A C 1
ATOM 1196 O O . ALA A 1 145 ? 5.043 12.372 0.771 1.00 73.69 145 ALA A O 1
ATOM 1197 N N . ILE A 1 146 ? 4.778 14.552 1.247 1.00 76.50 146 ILE A N 1
ATOM 1198 C CA . ILE A 1 146 ? 5.456 15.052 0.040 1.00 76.50 146 ILE A CA 1
ATOM 1199 C C . ILE A 1 146 ? 6.950 14.693 0.065 1.00 76.50 146 ILE A C 1
ATOM 1201 O O . ILE A 1 146 ? 7.485 14.256 -0.952 1.00 76.50 146 ILE A O 1
ATOM 1205 N N . LEU A 1 147 ? 7.610 14.798 1.222 1.00 72.12 147 LEU A N 1
ATOM 1206 C CA . LEU A 1 147 ? 9.009 14.395 1.411 1.00 72.12 147 LEU A CA 1
ATOM 1207 C C . LEU A 1 147 ? 9.222 12.890 1.178 1.00 72.12 147 LEU A C 1
ATOM 1209 O O . LEU A 1 147 ? 10.178 12.510 0.503 1.00 72.12 147 LEU A O 1
ATOM 1213 N N . VAL A 1 148 ? 8.317 12.029 1.664 1.00 79.56 148 VAL A N 1
ATOM 1214 C CA . VAL A 1 148 ? 8.365 10.573 1.406 1.00 79.56 148 VAL A CA 1
ATOM 1215 C C . VAL A 1 148 ? 8.237 10.277 -0.086 1.00 79.56 148 VAL A C 1
ATOM 1217 O O . VAL A 1 148 ? 8.988 9.459 -0.624 1.00 79.56 148 VAL A O 1
ATOM 1220 N N . LEU A 1 149 ? 7.310 10.949 -0.770 1.00 82.12 149 LEU A N 1
ATOM 1221 C CA . LEU A 1 149 ? 7.107 10.782 -2.208 1.00 82.12 149 LEU A CA 1
ATOM 1222 C C . LEU A 1 149 ? 8.318 11.269 -3.012 1.00 82.12 149 LEU A C 1
ATOM 1224 O O . LEU A 1 149 ? 8.756 10.572 -3.925 1.00 82.12 149 LEU A O 1
ATOM 1228 N N . ALA A 1 150 ? 8.908 12.406 -2.638 1.00 78.62 150 ALA A N 1
ATOM 1229 C CA . ALA A 1 150 ? 10.115 12.932 -3.272 1.00 78.62 150 ALA A CA 1
ATOM 1230 C C . ALA A 1 150 ? 11.328 12.001 -3.078 1.00 78.62 150 ALA A C 1
ATOM 1232 O O . ALA A 1 150 ? 12.052 11.730 -4.035 1.00 78.62 150 ALA A O 1
ATOM 1233 N N . ASN A 1 151 ? 11.514 11.444 -1.876 1.00 80.94 151 ASN A N 1
ATOM 1234 C CA . ASN A 1 151 ? 12.568 10.462 -1.607 1.00 80.94 151 ASN A CA 1
ATOM 1235 C C . ASN A 1 151 ? 12.347 9.154 -2.391 1.00 80.94 151 ASN A C 1
ATOM 1237 O O . ASN A 1 151 ? 13.285 8.580 -2.937 1.00 80.94 151 ASN A O 1
ATOM 1241 N N . SER A 1 152 ? 11.094 8.710 -2.522 1.00 82.56 152 SER A N 1
ATOM 1242 C CA . SER A 1 152 ? 10.744 7.531 -3.327 1.00 82.56 152 SER A CA 1
ATOM 1243 C C . SER A 1 152 ? 10.982 7.768 -4.825 1.00 82.56 152 SER A C 1
ATOM 1245 O O . SER A 1 152 ? 11.432 6.870 -5.532 1.00 82.56 152 SER A O 1
ATOM 1247 N N . ALA A 1 153 ? 10.755 8.992 -5.312 1.00 80.19 153 ALA A N 1
ATOM 1248 C CA . ALA A 1 153 ? 11.044 9.374 -6.692 1.00 80.19 153 ALA A CA 1
ATOM 1249 C C . ALA A 1 153 ? 12.550 9.360 -7.017 1.00 80.19 153 ALA A C 1
ATOM 1251 O O . ALA A 1 153 ? 12.917 9.098 -8.161 1.00 80.19 153 ALA A O 1
ATOM 1252 N N . LEU A 1 154 ? 13.443 9.552 -6.035 1.00 74.94 154 LEU A N 1
ATOM 1253 C CA . LEU A 1 154 ? 14.886 9.371 -6.256 1.00 74.94 154 LEU A CA 1
ATOM 1254 C C . LEU A 1 154 ? 15.255 7.931 -6.626 1.00 74.94 154 LEU A C 1
ATOM 1256 O O . LEU A 1 154 ? 16.254 7.731 -7.315 1.00 74.94 154 LEU A O 1
ATOM 1260 N N . LEU A 1 155 ? 14.476 6.944 -6.174 1.00 73.88 155 LEU A N 1
ATOM 1261 C CA . LEU A 1 155 ? 14.694 5.527 -6.481 1.00 73.88 155 LEU A CA 1
ATOM 1262 C C . LEU A 1 155 ? 14.160 5.133 -7.862 1.00 73.88 155 LEU A C 1
ATOM 1264 O O . LEU A 1 155 ? 14.547 4.090 -8.383 1.00 73.88 155 LEU A O 1
ATOM 1268 N N . PHE A 1 156 ? 13.306 5.963 -8.472 1.00 76.44 156 PHE A N 1
ATOM 1269 C CA . PHE A 1 156 ? 12.835 5.750 -9.843 1.00 76.44 156 PHE A CA 1
ATOM 1270 C C . PHE A 1 156 ? 13.992 5.793 -10.849 1.00 76.44 156 PHE A C 1
ATOM 1272 O O . PHE A 1 156 ? 13.991 5.068 -11.842 1.00 76.44 156 PHE A O 1
ATOM 1279 N N . PHE A 1 157 ? 15.009 6.615 -10.578 1.00 72.00 157 PHE A N 1
ATOM 1280 C CA . PHE A 1 157 ? 16.215 6.660 -11.390 1.00 72.00 157 PHE A CA 1
ATOM 1281 C C . PHE A 1 157 ? 17.241 5.649 -10.863 1.00 72.00 157 PHE A C 1
ATOM 1283 O O . PHE A 1 157 ? 17.738 5.818 -9.743 1.00 72.00 157 PHE A O 1
ATOM 1290 N N . PRO A 1 158 ? 17.611 4.618 -11.651 1.00 73.62 158 PRO A N 1
ATOM 1291 C CA . PRO A 1 158 ? 18.611 3.656 -11.219 1.00 73.62 158 PRO A CA 1
ATOM 1292 C C . PRO A 1 158 ? 19.937 4.375 -10.968 1.00 73.62 158 PRO A C 1
ATOM 1294 O O . PRO A 1 158 ? 20.332 5.276 -11.717 1.00 73.62 158 PRO A O 1
ATOM 1297 N N . VAL A 1 159 ? 20.622 3.973 -9.899 1.00 67.88 159 VAL A N 1
ATOM 1298 C CA . VAL A 1 159 ? 21.919 4.534 -9.518 1.00 67.88 159 VAL A CA 1
ATOM 1299 C C . VAL A 1 159 ? 22.938 4.180 -10.603 1.00 67.88 159 VAL A C 1
ATOM 1301 O O . VAL A 1 159 ? 23.487 3.082 -10.646 1.00 67.88 159 VAL A O 1
ATOM 1304 N N . ASN A 1 160 ? 23.167 5.116 -11.521 1.00 67.00 160 ASN A N 1
ATOM 1305 C CA . ASN A 1 160 ? 24.050 4.916 -12.662 1.00 67.00 160 ASN A CA 1
ATOM 1306 C C . ASN A 1 160 ? 25.505 5.180 -12.257 1.00 67.00 160 ASN A C 1
ATOM 1308 O O . ASN A 1 160 ? 25.932 6.330 -12.146 1.00 67.00 160 ASN A O 1
ATOM 1312 N N . LEU A 1 161 ? 26.283 4.109 -12.088 1.00 66.69 161 LEU A N 1
ATOM 1313 C CA . LEU A 1 161 ? 27.715 4.164 -11.751 1.00 66.69 161 LEU A CA 1
ATOM 1314 C C . LEU A 1 161 ? 28.575 4.827 -12.847 1.00 66.69 161 LEU A C 1
ATOM 1316 O O . LEU A 1 161 ? 29.664 5.311 -12.555 1.00 66.69 161 LEU A O 1
ATOM 1320 N N . GLY A 1 162 ? 28.085 4.874 -14.093 1.00 67.00 162 GLY A N 1
ATOM 1321 C CA . GLY A 1 162 ? 28.812 5.411 -15.250 1.00 67.00 162 GLY A CA 1
ATOM 1322 C C . GLY A 1 162 ? 28.826 6.940 -15.376 1.00 67.00 162 GLY A C 1
ATOM 1323 O O . GLY A 1 162 ? 29.606 7.467 -16.162 1.00 67.00 162 GLY A O 1
ATOM 1324 N N . VAL A 1 163 ? 27.998 7.672 -14.615 1.00 76.12 163 VAL A N 1
ATOM 1325 C CA . VAL A 1 163 ? 27.949 9.147 -14.665 1.00 76.12 163 VAL A CA 1
ATOM 1326 C C . VAL A 1 163 ? 28.222 9.728 -13.271 1.00 76.12 163 VAL A C 1
ATOM 1328 O O . VAL A 1 163 ? 27.294 9.857 -12.464 1.00 76.12 163 VAL A O 1
ATOM 1331 N N . PRO A 1 164 ? 29.472 10.127 -12.960 1.00 73.38 164 PRO A N 1
ATOM 1332 C CA . PRO A 1 164 ? 29.879 10.478 -11.598 1.00 73.38 164 PRO A CA 1
ATOM 1333 C C . PRO A 1 164 ? 29.134 11.699 -11.043 1.00 73.38 164 PRO A C 1
ATOM 1335 O O . PRO A 1 164 ? 28.885 11.773 -9.841 1.00 73.38 164 PRO A O 1
ATOM 1338 N N . THR A 1 165 ? 28.737 12.645 -11.897 1.00 75.75 165 THR A N 1
ATOM 1339 C CA . THR A 1 165 ? 27.991 13.848 -11.490 1.00 75.75 165 THR A CA 1
ATOM 1340 C C . THR A 1 165 ? 26.580 13.513 -11.006 1.00 75.75 165 THR A C 1
ATOM 1342 O O . THR A 1 165 ? 26.153 14.018 -9.971 1.00 75.75 165 THR A O 1
ATOM 1345 N N . ARG A 1 166 ? 25.867 12.617 -11.703 1.00 75.00 166 ARG A N 1
ATOM 1346 C CA . ARG A 1 166 ? 24.496 12.214 -11.337 1.00 75.00 166 ARG A CA 1
ATOM 1347 C C . ARG A 1 166 ? 24.478 11.399 -10.047 1.00 75.00 166 ARG A C 1
ATOM 1349 O O . ARG A 1 166 ? 23.665 11.670 -9.171 1.00 75.00 166 ARG A O 1
ATOM 1356 N N . TYR A 1 167 ? 25.428 10.475 -9.905 1.00 80.31 167 TYR A N 1
ATOM 1357 C CA . TYR A 1 167 ? 25.617 9.681 -8.689 1.00 80.31 167 TYR A CA 1
ATOM 1358 C C . TYR A 1 167 ? 25.838 10.564 -7.450 1.00 80.31 167 TYR A C 1
ATOM 1360 O O . TYR A 1 167 ? 25.189 10.371 -6.423 1.00 80.31 167 TYR A O 1
ATOM 1368 N N . LYS A 1 168 ? 26.708 11.581 -7.556 1.00 77.88 168 LYS A N 1
ATOM 1369 C CA . LYS A 1 168 ? 26.972 12.530 -6.460 1.00 77.88 168 LYS A CA 1
ATOM 1370 C C . LYS A 1 168 ? 25.715 13.299 -6.050 1.00 77.88 168 LYS A C 1
ATOM 1372 O O . LYS A 1 168 ? 25.423 13.373 -4.861 1.00 77.88 168 LYS A O 1
ATOM 1377 N N . VAL A 1 169 ? 24.965 13.835 -7.016 1.00 80.75 169 VAL A N 1
ATOM 1378 C CA . VAL A 1 169 ? 23.718 14.573 -6.743 1.00 80.75 169 VAL A CA 1
ATOM 1379 C C . VAL A 1 169 ? 22.684 13.670 -6.065 1.00 80.75 169 VAL A C 1
ATOM 1381 O O . VAL A 1 169 ? 22.101 14.067 -5.060 1.00 80.75 169 VAL A O 1
ATOM 1384 N N . GLN A 1 170 ? 22.502 12.440 -6.551 1.00 81.12 170 GLN A N 1
ATOM 1385 C CA . GLN A 1 170 ? 21.539 11.491 -5.984 1.00 81.12 170 GLN A CA 1
ATOM 1386 C C . GLN A 1 170 ? 21.872 11.126 -4.529 1.00 81.12 170 GLN A C 1
ATOM 1388 O O . GLN A 1 170 ? 20.974 11.076 -3.694 1.00 81.12 170 GLN A O 1
ATOM 1393 N N . ILE A 1 171 ? 23.155 10.938 -4.198 1.00 82.50 171 ILE A N 1
ATOM 1394 C CA . ILE A 1 171 ? 23.590 10.657 -2.820 1.00 82.50 171 ILE A CA 1
ATOM 1395 C C . ILE A 1 171 ? 23.395 11.859 -1.908 1.00 82.50 171 ILE A C 1
ATOM 1397 O O . ILE A 1 171 ? 22.886 11.695 -0.805 1.00 82.50 171 ILE A O 1
ATOM 1401 N N . VAL A 1 172 ? 23.781 13.058 -2.351 1.00 82.88 172 VAL A N 1
ATOM 1402 C CA . VAL A 1 172 ? 23.601 14.281 -1.555 1.00 82.88 172 VAL A CA 1
ATOM 1403 C C . VAL A 1 172 ? 22.122 14.477 -1.215 1.00 82.88 172 VAL A C 1
ATOM 1405 O O . VAL A 1 172 ? 21.791 14.726 -0.058 1.00 82.88 172 VAL A O 1
ATOM 1408 N N . LEU A 1 173 ? 21.231 14.291 -2.193 1.00 82.88 173 LEU A N 1
ATOM 1409 C CA . LEU A 1 173 ? 19.785 14.369 -1.980 1.00 82.88 173 LEU A CA 1
ATOM 1410 C C . LEU A 1 173 ? 19.271 13.259 -1.048 1.00 82.88 173 LEU A C 1
ATOM 1412 O O . LEU A 1 173 ? 18.478 13.543 -0.154 1.00 82.88 173 LEU A O 1
ATOM 1416 N N . ALA A 1 174 ? 19.750 12.020 -1.193 1.00 84.56 174 ALA A N 1
ATOM 1417 C CA . ALA A 1 174 ? 19.370 10.909 -0.315 1.00 84.56 174 ALA A CA 1
ATOM 1418 C C . ALA A 1 174 ? 19.802 11.135 1.148 1.00 84.56 174 ALA A C 1
ATOM 1420 O O . ALA A 1 174 ? 19.037 10.856 2.075 1.00 84.56 174 ALA A O 1
ATOM 1421 N N . VAL A 1 175 ? 21.001 11.687 1.369 1.00 85.62 175 VAL A N 1
ATOM 1422 C CA . VAL A 1 175 ? 21.487 12.075 2.704 1.00 85.62 175 VAL A CA 1
ATOM 1423 C C . VAL A 1 175 ? 20.613 13.185 3.287 1.00 85.62 175 VAL A C 1
ATOM 1425 O O . VAL A 1 175 ? 20.168 13.066 4.427 1.00 85.62 175 VAL A O 1
ATOM 1428 N N . ILE A 1 176 ? 20.312 14.225 2.502 1.00 85.00 176 ILE A N 1
ATOM 1429 C CA . ILE A 1 176 ? 19.427 15.330 2.899 1.00 85.00 176 ILE A CA 1
ATOM 1430 C C . ILE A 1 176 ? 18.059 14.807 3.351 1.00 85.00 176 ILE A C 1
ATOM 1432 O O . ILE A 1 176 ? 17.625 15.122 4.459 1.00 85.00 176 ILE A O 1
ATOM 1436 N N . PHE A 1 177 ? 17.406 13.961 2.550 1.00 85.38 177 PHE A N 1
ATOM 1437 C CA . PHE A 1 177 ? 16.096 13.417 2.911 1.00 85.38 177 PHE A CA 1
ATOM 1438 C C . PHE A 1 177 ? 16.152 12.564 4.178 1.00 85.38 177 PHE A C 1
ATOM 1440 O O . PHE A 1 177 ? 15.303 12.715 5.055 1.00 85.38 177 PHE A O 1
ATOM 1447 N N . THR A 1 178 ? 17.176 11.722 4.322 1.00 87.25 178 THR A N 1
ATOM 1448 C CA . THR A 1 178 ? 17.356 10.879 5.514 1.00 87.25 178 THR A CA 1
ATOM 1449 C C . THR A 1 178 ? 17.562 11.714 6.786 1.00 87.25 178 THR A C 1
ATOM 1451 O O . THR A 1 178 ? 17.015 11.384 7.842 1.00 87.25 178 THR A O 1
ATOM 1454 N N . LEU A 1 179 ? 18.288 12.836 6.700 1.00 86.69 179 LEU A N 1
ATOM 1455 C CA . LEU A 1 179 ? 18.441 13.773 7.817 1.00 86.69 179 LEU A CA 1
ATOM 1456 C C . LEU A 1 179 ? 17.119 14.466 8.169 1.00 86.69 179 LEU A C 1
ATOM 1458 O O . LEU A 1 179 ? 16.771 14.532 9.347 1.00 86.69 179 LEU A O 1
ATOM 1462 N N . THR A 1 180 ? 16.345 14.918 7.177 1.00 83.19 180 THR A N 1
ATOM 1463 C CA . THR A 1 180 ? 15.013 15.500 7.415 1.00 83.19 180 THR A CA 1
ATOM 1464 C C . THR A 1 180 ? 14.069 14.503 8.102 1.00 83.19 180 THR A C 1
ATOM 1466 O O . THR A 1 180 ? 13.407 14.878 9.070 1.00 83.19 180 THR A O 1
ATOM 1469 N N . PHE A 1 181 ? 14.060 13.227 7.690 1.00 84.56 181 PHE A N 1
ATOM 1470 C CA . PHE A 1 181 ? 13.287 12.168 8.363 1.00 84.56 181 PHE A CA 1
ATOM 1471 C C . PHE A 1 181 ? 13.724 11.950 9.811 1.00 84.56 181 PHE A C 1
ATOM 1473 O O . PHE A 1 181 ? 12.888 11.813 10.705 1.00 84.56 181 PHE A O 1
ATOM 1480 N N . THR A 1 182 ? 15.033 11.965 10.055 1.00 86.81 182 THR A N 1
ATOM 1481 C CA . THR A 1 182 ? 15.587 11.800 11.402 1.00 86.81 182 THR A CA 1
ATOM 1482 C C . THR A 1 182 ? 15.136 12.937 12.323 1.00 86.81 182 THR A C 1
ATOM 1484 O O . THR A 1 182 ? 14.704 12.683 13.448 1.00 86.81 182 THR A O 1
ATOM 1487 N N . ILE A 1 183 ? 15.163 14.184 11.839 1.00 84.19 183 ILE A N 1
ATOM 1488 C CA . ILE A 1 183 ? 14.700 15.357 12.597 1.00 84.19 183 ILE A CA 1
ATOM 1489 C C . ILE A 1 183 ? 13.194 15.264 12.875 1.00 84.19 183 ILE A C 1
ATOM 1491 O O . ILE A 1 183 ? 12.772 15.493 14.008 1.00 84.19 183 ILE A O 1
ATOM 1495 N N . GLU A 1 184 ? 12.379 14.863 11.894 1.00 82.75 184 GLU A N 1
ATOM 1496 C CA . GLU A 1 184 ? 10.941 14.640 12.098 1.00 82.75 184 GLU A CA 1
ATOM 1497 C C . GLU A 1 184 ? 10.673 13.585 13.186 1.00 82.75 184 GLU A C 1
ATOM 1499 O O . GLU A 1 184 ? 9.816 13.788 14.052 1.00 82.75 184 GLU A O 1
ATOM 1504 N N . CYS A 1 185 ? 11.425 12.480 13.194 1.00 85.00 185 CYS A N 1
ATOM 1505 C CA . CYS A 1 185 ? 11.329 11.464 14.242 1.00 85.00 185 CYS A CA 1
ATOM 1506 C C . CYS A 1 185 ? 11.684 12.026 15.625 1.00 85.00 185 CYS A C 1
ATOM 1508 O O . CYS A 1 185 ? 10.941 11.781 16.576 1.00 85.00 185 CYS A O 1
ATOM 1510 N N . ILE A 1 186 ? 12.762 12.809 15.741 1.00 85.75 186 ILE A N 1
ATOM 1511 C CA . ILE A 1 186 ? 13.178 13.434 17.008 1.00 85.75 186 ILE A CA 1
ATOM 1512 C C . ILE A 1 186 ? 12.104 14.407 17.511 1.00 85.75 186 ILE A C 1
ATOM 1514 O O . ILE A 1 186 ? 11.701 14.320 18.671 1.00 85.75 186 ILE A O 1
ATOM 1518 N N . MET A 1 187 ? 11.573 15.272 16.639 1.00 80.62 187 MET A N 1
ATOM 1519 C CA . MET A 1 187 ? 10.487 16.195 16.994 1.00 80.62 187 MET A CA 1
ATOM 1520 C C . MET A 1 187 ? 9.250 15.444 17.508 1.00 80.62 187 MET A C 1
ATOM 1522 O O . MET A 1 187 ? 8.671 15.832 18.521 1.00 80.62 187 MET A O 1
ATOM 1526 N N . LYS A 1 188 ? 8.868 14.327 16.869 1.00 80.19 188 LYS A N 1
ATOM 1527 C CA . LYS A 1 188 ? 7.747 13.483 17.323 1.00 80.19 188 LYS A CA 1
ATOM 1528 C C . LYS A 1 188 ? 8.009 12.824 18.683 1.00 80.19 188 LYS A C 1
ATOM 1530 O O . LYS A 1 188 ? 7.068 12.683 19.460 1.00 80.19 188 LYS A O 1
ATOM 1535 N N . ILE A 1 189 ? 9.247 12.417 18.978 1.00 84.75 189 ILE A N 1
ATOM 1536 C CA . ILE A 1 189 ? 9.616 11.822 20.276 1.00 84.75 189 ILE A CA 1
ATOM 1537 C C . ILE A 1 189 ? 9.516 12.865 21.397 1.00 84.75 189 ILE A C 1
ATOM 1539 O O . ILE A 1 189 ? 8.966 12.559 22.455 1.00 84.75 189 ILE A O 1
ATOM 1543 N N . ILE A 1 190 ? 9.987 14.095 21.154 1.00 82.69 190 ILE A N 1
ATOM 1544 C CA . ILE A 1 190 ? 9.906 15.203 22.121 1.00 82.69 190 ILE A CA 1
ATOM 1545 C C . ILE A 1 190 ? 8.444 15.612 22.347 1.00 82.69 190 ILE A C 1
ATOM 1547 O O . ILE A 1 190 ? 8.011 15.734 23.488 1.00 82.69 190 ILE A O 1
ATOM 1551 N N . ALA A 1 191 ? 7.660 15.762 21.275 1.00 79.06 191 ALA A N 1
ATOM 1552 C CA . ALA A 1 191 ? 6.272 16.216 21.364 1.00 79.06 191 ALA A CA 1
ATOM 1553 C C . ALA A 1 191 ? 5.321 15.199 22.025 1.00 79.06 191 ALA A C 1
ATOM 1555 O O . ALA A 1 191 ? 4.389 15.597 22.718 1.00 79.06 191 ALA A O 1
ATOM 1556 N N . LEU A 1 192 ? 5.518 13.892 21.804 1.00 73.94 192 LEU A N 1
ATOM 1557 C CA . LEU A 1 192 ? 4.602 12.838 22.276 1.00 73.94 192 LEU A CA 1
ATOM 1558 C C . LEU A 1 192 ? 5.073 12.135 23.557 1.00 73.94 192 LEU A C 1
ATOM 1560 O O . LEU A 1 192 ? 4.341 11.293 24.078 1.00 73.94 192 LEU A O 1
ATOM 1564 N N . THR A 1 193 ? 6.268 12.468 24.067 1.00 80.81 193 THR A N 1
ATOM 1565 C CA . THR A 1 193 ? 6.991 11.706 25.104 1.00 80.81 193 THR A CA 1
ATOM 1566 C C . THR A 1 193 ? 7.343 10.277 24.650 1.00 80.81 193 THR A C 1
ATOM 1568 O O . THR A 1 193 ? 6.618 9.642 23.884 1.00 80.81 193 THR A O 1
ATOM 1571 N N . PHE A 1 194 ? 8.456 9.714 25.138 1.00 79.19 194 PHE A N 1
ATOM 1572 C CA . PHE A 1 194 ? 8.947 8.391 24.708 1.00 79.19 194 PHE A CA 1
ATOM 1573 C C . PHE A 1 194 ? 7.893 7.274 24.845 1.00 79.19 194 PHE A C 1
ATOM 1575 O O . PHE A 1 194 ? 7.691 6.482 23.923 1.00 79.19 194 PHE A O 1
ATOM 1582 N N . ASN A 1 195 ? 7.157 7.258 25.961 1.00 79.81 195 ASN A N 1
ATOM 1583 C CA . ASN A 1 195 ? 6.119 6.256 26.202 1.00 79.81 195 ASN A CA 1
ATOM 1584 C C . ASN A 1 195 ? 4.917 6.408 25.246 1.00 79.81 195 ASN A C 1
ATOM 1586 O O . ASN A 1 195 ? 4.372 5.413 24.775 1.00 79.81 195 ASN A O 1
ATOM 1590 N N . GLY A 1 196 ? 4.529 7.643 24.905 1.00 80.12 196 GLY A N 1
ATOM 1591 C CA . GLY A 1 196 ? 3.456 7.912 23.941 1.00 80.12 196 GLY A CA 1
ATOM 1592 C C . GLY A 1 196 ? 3.860 7.576 22.503 1.00 80.12 196 GLY A C 1
ATOM 1593 O O . GLY A 1 196 ? 3.063 7.030 21.739 1.00 80.12 196 GLY A O 1
ATOM 1594 N N . TYR A 1 197 ? 5.125 7.815 22.145 1.00 82.69 197 TYR A N 1
ATOM 1595 C CA . TYR A 1 197 ? 5.667 7.483 20.828 1.00 82.69 197 TYR A CA 1
ATOM 1596 C C . TYR A 1 197 ? 5.656 5.968 20.549 1.00 82.69 197 TYR A C 1
ATOM 1598 O O . TYR A 1 197 ? 5.297 5.546 19.446 1.00 82.69 197 TYR A O 1
ATOM 1606 N N . TRP A 1 198 ? 5.985 5.140 21.549 1.00 85.50 198 TRP A N 1
ATOM 1607 C CA . TRP A 1 198 ? 6.092 3.682 21.395 1.00 85.50 198 TRP A CA 1
ATOM 1608 C C . TRP A 1 198 ? 4.742 2.953 21.248 1.00 85.50 198 TRP A C 1
ATOM 1610 O O . TRP A 1 198 ? 4.701 1.831 20.737 1.00 85.50 198 TRP A O 1
ATOM 1620 N N . GLN A 1 199 ? 3.619 3.570 21.634 1.00 82.94 199 GLN A N 1
ATOM 1621 C CA . GLN A 1 199 ? 2.296 2.942 21.493 1.00 82.94 199 GLN A CA 1
ATOM 1622 C C . GLN A 1 199 ? 1.835 2.827 20.030 1.00 82.94 199 GLN A C 1
ATOM 1624 O O . GLN A 1 199 ? 1.163 1.863 19.652 1.00 82.94 199 GLN A O 1
ATOM 1629 N N . SER A 1 200 ? 2.206 3.784 19.173 1.00 81.19 200 SER A N 1
ATOM 1630 C CA . SER A 1 200 ? 1.798 3.784 17.764 1.00 81.19 200 SER A CA 1
ATOM 1631 C C . SER A 1 200 ? 2.645 2.816 16.937 1.00 81.19 200 SER A C 1
ATOM 1633 O O . SER A 1 200 ? 3.852 2.996 16.768 1.00 81.19 200 SER A O 1
ATOM 1635 N N . LYS A 1 201 ? 2.000 1.813 16.318 1.00 83.94 201 LYS A N 1
ATOM 1636 C CA . LYS A 1 201 ? 2.684 0.871 15.409 1.00 83.94 201 LYS A CA 1
ATOM 1637 C C . LYS A 1 201 ? 3.388 1.580 14.244 1.00 83.94 201 LYS A C 1
ATOM 1639 O O . LYS A 1 201 ? 4.459 1.138 13.847 1.00 83.94 201 LYS A O 1
ATOM 1644 N N . ARG A 1 202 ? 2.802 2.670 13.731 1.00 83.50 202 ARG A N 1
ATOM 1645 C CA . ARG A 1 202 ? 3.355 3.461 12.618 1.00 83.50 202 ARG A CA 1
ATOM 1646 C C . ARG A 1 202 ? 4.602 4.238 13.039 1.00 83.50 202 ARG A C 1
ATOM 1648 O O . ARG A 1 202 ? 5.600 4.188 12.340 1.00 83.50 202 ARG A O 1
ATOM 1655 N N . ASN A 1 203 ? 4.590 4.846 14.224 1.00 84.94 203 ASN A N 1
ATOM 1656 C CA . ASN A 1 203 ? 5.744 5.600 14.719 1.00 84.94 203 ASN A CA 1
ATOM 1657 C C . ASN A 1 203 ? 6.941 4.678 15.009 1.00 84.94 203 ASN A C 1
ATOM 1659 O O . ASN A 1 203 ? 8.079 5.049 14.747 1.00 84.94 203 ASN A O 1
ATOM 1663 N N . ARG A 1 204 ? 6.699 3.445 15.481 1.00 88.88 204 ARG A N 1
ATOM 1664 C CA . ARG A 1 204 ? 7.767 2.437 15.628 1.00 88.88 204 ARG A CA 1
ATOM 1665 C C . ARG A 1 204 ? 8.429 2.088 14.293 1.00 88.88 204 ARG A C 1
ATOM 1667 O O . ARG A 1 204 ? 9.639 1.891 14.252 1.00 88.88 204 ARG A O 1
ATOM 1674 N N . PHE A 1 205 ? 7.647 2.018 13.215 1.00 88.81 205 PHE A N 1
ATOM 1675 C CA . PHE A 1 205 ? 8.185 1.809 11.874 1.00 88.81 205 PHE A CA 1
ATOM 1676 C C . PHE A 1 205 ? 9.003 3.020 11.404 1.00 88.81 205 PHE A C 1
ATOM 1678 O O . PHE A 1 205 ? 10.137 2.832 10.975 1.00 88.81 205 PHE A O 1
ATOM 1685 N N . ASP A 1 206 ? 8.492 4.244 11.577 1.00 86.81 206 ASP A N 1
ATOM 1686 C CA . ASP A 1 206 ? 9.225 5.476 11.243 1.00 86.81 206 ASP A CA 1
ATOM 1687 C C . ASP A 1 206 ? 10.592 5.538 11.959 1.00 86.81 206 ASP A C 1
ATOM 1689 O O . ASP A 1 206 ? 11.608 5.852 11.342 1.00 86.81 206 ASP A O 1
ATOM 1693 N N . MET A 1 207 ? 10.646 5.182 13.249 1.00 88.06 207 MET A N 1
ATOM 1694 C CA . MET A 1 207 ? 11.896 5.130 14.019 1.00 88.06 207 MET A CA 1
ATOM 1695 C C . MET A 1 207 ? 12.881 4.092 13.475 1.00 88.06 207 MET A C 1
ATOM 1697 O O . MET A 1 207 ? 14.068 4.389 13.347 1.00 88.06 207 MET A O 1
ATOM 1701 N N . LEU A 1 208 ? 12.407 2.888 13.138 1.00 91.25 208 LEU A N 1
ATOM 1702 C CA . LEU A 1 208 ? 13.249 1.848 12.541 1.00 91.25 208 LEU A CA 1
ATOM 1703 C C . LEU A 1 208 ? 13.840 2.302 11.203 1.00 91.25 208 LEU A C 1
ATOM 1705 O O . LEU A 1 208 ? 15.036 2.129 10.979 1.00 91.25 208 LEU A O 1
ATOM 1709 N N . VAL A 1 209 ? 13.026 2.917 10.341 1.00 89.75 209 VAL A N 1
ATOM 1710 C CA . VAL A 1 209 ? 13.477 3.437 9.041 1.00 89.75 209 VAL A CA 1
ATOM 1711 C C . VAL A 1 209 ? 14.546 4.515 9.225 1.00 89.75 209 VAL A C 1
ATOM 1713 O O . VAL A 1 209 ? 15.574 4.466 8.553 1.00 89.75 209 VAL A O 1
ATOM 1716 N N . SER A 1 210 ? 14.363 5.435 10.174 1.00 90.06 210 SER A N 1
ATOM 1717 C CA . SER A 1 210 ? 15.358 6.474 10.469 1.00 90.06 210 SER A CA 1
ATOM 1718 C C . SER A 1 210 ? 16.675 5.904 11.014 1.00 90.06 210 SER A C 1
ATOM 1720 O O . SER A 1 210 ? 17.744 6.348 10.602 1.00 90.06 210 SER A O 1
ATOM 1722 N N . ILE A 1 211 ? 16.635 4.874 11.870 1.00 91.62 211 ILE A N 1
ATOM 1723 C CA . ILE A 1 211 ? 17.848 4.197 12.372 1.00 91.62 211 ILE A CA 1
ATOM 1724 C C . ILE A 1 211 ? 18.598 3.492 11.235 1.00 91.62 211 ILE A C 1
ATOM 1726 O O . ILE A 1 211 ? 19.817 3.626 11.124 1.00 91.62 211 ILE A O 1
ATOM 1730 N N . LEU A 1 212 ? 17.882 2.771 10.366 1.00 91.94 212 LEU A N 1
ATOM 1731 C CA . LEU A 1 212 ? 18.478 2.119 9.196 1.00 91.94 212 LEU A CA 1
ATOM 1732 C C . LEU A 1 212 ? 19.082 3.143 8.225 1.00 91.94 212 LEU A C 1
ATOM 1734 O O . LEU A 1 212 ? 20.172 2.918 7.702 1.00 91.94 212 LEU A O 1
ATOM 1738 N N . GLY A 1 213 ? 18.417 4.285 8.026 1.00 90.25 213 GLY A N 1
ATOM 1739 C CA . GLY A 1 213 ? 18.921 5.390 7.213 1.00 90.25 213 GLY A CA 1
ATOM 1740 C C . GLY A 1 213 ? 20.218 5.992 7.763 1.00 90.25 213 GLY A C 1
ATOM 1741 O O . GLY A 1 213 ? 21.176 6.171 7.014 1.00 90.25 213 GLY A O 1
ATOM 1742 N N . LEU A 1 214 ? 20.298 6.237 9.075 1.00 89.81 214 LEU A N 1
ATOM 1743 C CA . LEU A 1 214 ? 21.538 6.685 9.724 1.00 89.81 214 LEU A CA 1
ATOM 1744 C C . LEU A 1 214 ? 22.656 5.641 9.603 1.00 89.81 214 LEU A C 1
ATOM 1746 O O . LEU A 1 214 ? 23.797 5.996 9.305 1.00 89.81 214 LEU A O 1
ATOM 1750 N N . GLY A 1 215 ? 22.329 4.357 9.770 1.00 89.56 215 GLY A N 1
ATOM 1751 C CA . GLY A 1 215 ? 23.269 3.257 9.550 1.00 89.56 215 GLY A CA 1
ATOM 1752 C C . GLY A 1 215 ? 23.813 3.230 8.119 1.00 89.56 215 GLY A C 1
ATOM 1753 O O . GLY A 1 215 ? 25.020 3.087 7.923 1.00 89.56 215 GLY A O 1
ATOM 1754 N N . TRP A 1 216 ? 22.950 3.448 7.121 1.00 89.75 216 TRP A N 1
ATOM 1755 C CA . TRP A 1 216 ? 23.353 3.559 5.718 1.00 89.75 216 TRP A CA 1
ATOM 1756 C C . TRP A 1 216 ? 24.296 4.744 5.477 1.00 89.75 216 TRP A C 1
ATOM 1758 O O . TRP A 1 216 ? 25.311 4.572 4.806 1.00 89.75 216 TRP A O 1
ATOM 1768 N N . ILE A 1 217 ? 24.014 5.916 6.061 1.00 87.56 217 ILE A N 1
ATOM 1769 C CA . ILE A 1 217 ? 24.892 7.095 5.976 1.00 87.56 217 ILE A CA 1
ATOM 1770 C C . ILE A 1 217 ? 26.282 6.762 6.531 1.00 87.56 217 ILE A C 1
ATOM 1772 O O . ILE A 1 217 ? 27.284 6.978 5.849 1.00 87.56 217 ILE A O 1
ATOM 1776 N N . ILE A 1 218 ? 26.350 6.206 7.745 1.00 86.06 218 ILE A N 1
ATOM 1777 C CA . ILE A 1 218 ? 27.619 5.851 8.398 1.00 86.06 218 ILE A CA 1
ATOM 1778 C C . ILE A 1 218 ? 28.393 4.851 7.535 1.00 86.06 218 ILE A C 1
ATOM 1780 O O . ILE A 1 218 ? 29.557 5.083 7.224 1.00 86.06 218 ILE A O 1
ATOM 1784 N N . MET A 1 219 ? 27.736 3.782 7.079 1.00 82.44 219 MET A N 1
ATOM 1785 C CA . MET A 1 219 ? 28.350 2.766 6.221 1.00 82.44 219 MET A CA 1
ATOM 1786 C C . MET A 1 219 ? 28.869 3.357 4.901 1.00 82.44 219 MET A C 1
ATOM 1788 O O . MET A 1 219 ? 29.977 3.029 4.472 1.00 82.44 219 MET A O 1
ATOM 1792 N N . HIS A 1 220 ? 28.098 4.247 4.267 1.00 82.00 220 HIS A N 1
ATOM 1793 C CA . HIS A 1 220 ? 28.464 4.900 3.007 1.00 82.00 220 HIS A CA 1
ATOM 1794 C C . HIS A 1 220 ? 29.724 5.760 3.151 1.00 82.00 220 HIS A C 1
ATOM 1796 O O . HIS A 1 220 ? 30.625 5.658 2.315 1.00 82.00 220 HIS A O 1
ATOM 1802 N N . PHE A 1 221 ? 29.828 6.531 4.239 1.00 79.06 221 PHE A N 1
ATOM 1803 C CA . PHE A 1 221 ? 31.008 7.343 4.540 1.00 79.06 221 PHE A CA 1
ATOM 1804 C C . PHE A 1 221 ? 32.206 6.506 5.015 1.00 79.06 221 PHE A C 1
ATOM 1806 O O . PHE A 1 221 ? 33.335 6.810 4.636 1.00 79.06 221 PHE A O 1
ATOM 1813 N N . SER A 1 222 ? 31.993 5.430 5.780 1.00 78.69 222 SER A N 1
ATOM 1814 C CA . SER A 1 222 ? 33.074 4.544 6.238 1.00 78.69 222 SER A CA 1
ATOM 1815 C C . SER A 1 222 ? 33.724 3.752 5.101 1.00 78.69 222 SER A C 1
ATOM 1817 O O . SER A 1 222 ? 34.933 3.543 5.117 1.00 78.69 222 SER A O 1
ATOM 1819 N N . MET A 1 223 ? 32.952 3.318 4.100 1.00 71.25 223 MET A N 1
ATOM 1820 C CA . MET A 1 223 ? 33.470 2.517 2.982 1.00 71.25 223 MET A CA 1
ATOM 1821 C C . MET A 1 223 ? 34.078 3.352 1.836 1.00 71.25 223 MET A C 1
ATOM 1823 O O . MET A 1 223 ? 34.647 2.779 0.906 1.00 71.25 223 MET A O 1
ATOM 1827 N N . ARG A 1 224 ? 33.964 4.691 1.850 1.00 63.00 224 ARG A N 1
ATOM 1828 C CA . 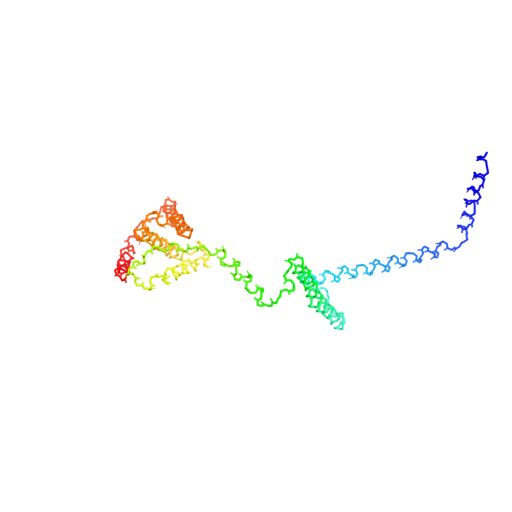ARG A 1 224 ? 34.409 5.571 0.749 1.00 63.00 224 ARG A CA 1
ATOM 1829 C C . ARG A 1 224 ? 35.375 6.663 1.245 1.00 63.00 224 ARG A C 1
ATOM 1831 O O . ARG A 1 224 ? 34.926 7.665 1.797 1.00 63.00 224 ARG A O 1
ATOM 1838 N N . PRO A 1 225 ? 36.686 6.569 0.957 1.00 54.09 225 PRO A N 1
ATOM 1839 C CA . PRO A 1 225 ? 37.642 7.634 1.245 1.00 54.09 225 PRO A CA 1
ATOM 1840 C C . PRO A 1 225 ? 37.554 8.728 0.166 1.00 54.09 225 PRO A C 1
ATOM 1842 O O . PRO A 1 225 ? 38.392 8.813 -0.727 1.00 54.09 225 PRO A O 1
ATOM 1845 N N . THR A 1 226 ? 36.514 9.564 0.192 1.00 56.59 226 THR A N 1
ATOM 1846 C CA . THR A 1 226 ? 36.470 10.798 -0.622 1.00 56.59 226 THR A CA 1
ATOM 1847 C C . THR A 1 226 ? 36.472 12.025 0.285 1.00 56.59 226 THR A C 1
ATOM 1849 O O . THR A 1 226 ? 35.762 12.020 1.290 1.00 56.59 226 THR A O 1
ATOM 1852 N N . PRO A 1 227 ? 37.249 13.080 -0.027 1.00 51.22 227 PRO A N 1
ATOM 1853 C CA . PRO A 1 227 ? 37.481 14.179 0.898 1.00 51.22 227 PRO A CA 1
ATOM 1854 C C . PRO A 1 227 ? 36.187 14.942 1.198 1.00 51.22 227 PRO A C 1
ATOM 1856 O O . PRO A 1 227 ? 35.523 15.479 0.313 1.00 51.22 227 PRO A O 1
ATOM 1859 N N . VAL A 1 228 ? 35.906 15.044 2.494 1.00 54.09 228 VAL A N 1
ATOM 1860 C CA . VAL A 1 228 ? 34.808 15.733 3.199 1.00 54.09 228 VAL A CA 1
ATOM 1861 C C . VAL A 1 228 ? 34.575 17.203 2.787 1.00 54.09 228 VAL A C 1
ATOM 1863 O O . VAL A 1 228 ? 33.583 17.810 3.179 1.00 54.09 228 VAL A O 1
ATOM 1866 N N . ARG A 1 229 ? 35.457 17.790 1.966 1.00 50.31 229 ARG A N 1
ATOM 1867 C CA . ARG A 1 229 ? 35.499 19.228 1.651 1.00 50.31 229 ARG A CA 1
ATOM 1868 C C . ARG A 1 229 ? 34.279 19.753 0.879 1.00 50.31 229 ARG A C 1
ATOM 1870 O O . ARG A 1 229 ? 33.949 20.921 1.037 1.00 50.31 229 ARG A O 1
ATOM 1877 N N . PHE A 1 230 ? 33.594 18.923 0.087 1.00 52.00 230 PHE A N 1
ATOM 1878 C CA . PHE A 1 230 ? 32.406 19.354 -0.676 1.00 52.00 230 PHE A CA 1
ATOM 1879 C C . PHE A 1 230 ? 31.104 19.320 0.143 1.00 52.00 230 PHE A C 1
ATOM 1881 O O . PHE A 1 230 ? 30.246 20.179 -0.035 1.00 52.00 230 PHE A O 1
ATOM 1888 N N . TYR A 1 231 ? 30.959 18.365 1.067 1.00 52.31 231 TYR A N 1
ATOM 1889 C CA . TYR A 1 231 ? 29.751 18.231 1.892 1.00 52.31 231 TYR A CA 1
ATOM 1890 C C . TYR A 1 231 ? 29.650 19.345 2.951 1.00 52.31 231 TYR A C 1
ATOM 1892 O O . TYR A 1 231 ? 28.551 19.816 3.242 1.00 52.31 231 TYR A O 1
ATOM 1900 N N . CYS A 1 232 ? 30.791 19.843 3.445 1.00 47.44 232 CYS A N 1
ATOM 1901 C CA . CYS A 1 232 ? 30.861 20.949 4.408 1.00 47.44 232 CYS A CA 1
ATOM 1902 C C . CYS A 1 232 ? 30.358 22.300 3.872 1.00 47.44 232 CYS A C 1
ATOM 1904 O O . CYS A 1 232 ? 30.011 23.158 4.675 1.00 47.44 232 CYS A O 1
ATOM 1906 N N . TRP A 1 233 ? 30.298 22.504 2.550 1.00 46.75 233 TRP A N 1
ATOM 1907 C CA . TRP A 1 233 ? 29.783 23.750 1.966 1.00 46.75 233 TRP A CA 1
ATOM 1908 C C . TRP A 1 233 ? 28.261 23.763 1.814 1.00 46.75 233 TRP A C 1
ATOM 1910 O O . TRP A 1 233 ? 27.673 24.834 1.866 1.00 46.75 233 TRP A O 1
ATOM 1920 N N . LEU A 1 234 ? 27.607 22.606 1.657 1.00 51.75 234 LEU A N 1
ATOM 1921 C CA . LEU A 1 234 ? 26.149 22.526 1.477 1.00 51.75 234 LEU A CA 1
ATOM 1922 C C . LEU A 1 234 ? 25.394 22.382 2.812 1.00 51.75 234 LEU A C 1
ATOM 1924 O O . LEU A 1 234 ? 24.262 22.843 2.948 1.00 51.75 234 LEU A O 1
ATOM 1928 N N . PHE A 1 235 ? 26.039 21.768 3.808 1.00 52.06 235 PHE A N 1
ATOM 1929 C CA . PHE A 1 235 ? 25.479 21.535 5.142 1.00 52.06 235 PHE A CA 1
ATOM 1930 C C . PHE A 1 235 ? 25.015 22.817 5.875 1.00 52.06 235 PHE A C 1
ATOM 1932 O O . PHE A 1 235 ? 23.930 22.782 6.452 1.00 52.06 235 PHE A O 1
ATOM 1939 N N . PRO A 1 236 ? 25.724 23.968 5.817 1.00 55.34 236 PRO A N 1
ATOM 1940 C CA . PRO A 1 236 ? 25.288 25.204 6.473 1.00 55.34 236 PRO A CA 1
ATOM 1941 C C . PRO A 1 236 ? 24.032 25.821 5.837 1.00 55.34 236 PRO A C 1
ATOM 1943 O O . PRO A 1 236 ? 23.167 26.308 6.559 1.00 55.34 236 PRO A O 1
ATOM 1946 N N . TYR A 1 237 ? 23.892 25.768 4.504 1.00 55.78 237 TYR A N 1
ATOM 1947 C CA . TYR A 1 237 ? 22.707 26.278 3.787 1.00 55.78 237 TYR A CA 1
ATOM 1948 C C . TYR A 1 237 ? 21.474 25.384 3.978 1.00 55.78 237 TYR A C 1
ATOM 1950 O O . TYR A 1 237 ? 20.334 25.854 3.983 1.00 55.78 237 TYR A O 1
ATOM 1958 N N . PHE A 1 238 ? 21.701 24.082 4.163 1.00 57.00 238 PHE A N 1
ATOM 1959 C CA . PHE A 1 238 ? 20.658 23.139 4.545 1.00 57.00 238 PHE A CA 1
ATOM 1960 C C . PHE A 1 238 ? 20.219 23.363 5.997 1.00 57.00 238 PHE A C 1
ATOM 1962 O O . PHE A 1 238 ? 19.024 23.461 6.264 1.00 57.00 238 PHE A O 1
ATOM 1969 N N . LEU A 1 239 ? 21.169 23.537 6.922 1.00 54.53 239 LEU A N 1
ATOM 1970 C CA . LEU A 1 239 ? 20.880 23.824 8.326 1.00 54.53 239 LEU A CA 1
ATOM 1971 C C . LEU A 1 239 ? 20.135 25.160 8.492 1.00 54.53 239 LEU A C 1
ATOM 1973 O O . LEU A 1 239 ? 19.194 25.224 9.275 1.00 54.53 239 LEU A O 1
ATOM 1977 N N . SER A 1 240 ? 20.477 26.200 7.721 1.00 57.72 240 SER A N 1
ATOM 1978 C CA . SER A 1 240 ? 19.754 27.481 7.749 1.00 57.72 240 SER A CA 1
ATOM 1979 C C . SER A 1 240 ? 18.333 27.378 7.179 1.00 57.72 240 SER A C 1
ATOM 1981 O O . SER A 1 240 ? 17.401 27.926 7.769 1.00 57.72 240 SER A O 1
ATOM 1983 N N . SER A 1 241 ? 18.135 26.614 6.098 1.00 58.53 241 SER A N 1
ATOM 1984 C CA . SER A 1 241 ? 16.799 26.330 5.549 1.00 58.53 241 SER A CA 1
ATOM 1985 C C . SER A 1 241 ? 15.945 25.501 6.515 1.00 58.53 241 SER A C 1
ATOM 1987 O O . SER A 1 241 ? 14.746 25.739 6.632 1.00 58.53 241 SER A O 1
ATOM 1989 N N . ILE A 1 242 ? 16.555 24.571 7.259 1.00 55.47 242 ILE A N 1
ATOM 1990 C CA . ILE A 1 242 ? 15.880 23.775 8.293 1.00 55.47 242 ILE A CA 1
ATOM 1991 C C . ILE A 1 242 ? 15.544 24.613 9.522 1.00 55.47 242 ILE A C 1
ATOM 1993 O O . ILE A 1 242 ? 14.445 24.481 10.037 1.00 55.47 242 ILE A O 1
ATOM 1997 N N . VAL A 1 243 ? 16.442 25.478 10.002 1.00 54.94 243 VAL A N 1
ATOM 1998 C CA . VAL A 1 243 ? 16.150 26.368 11.139 1.00 54.94 243 VAL A CA 1
ATOM 1999 C C . VAL A 1 243 ? 15.007 27.316 10.780 1.00 54.94 243 VAL A C 1
ATOM 2001 O O . VAL A 1 243 ? 14.088 27.484 11.575 1.00 54.94 243 VAL A O 1
ATOM 2004 N N . SER A 1 244 ? 14.994 27.850 9.556 1.00 54.69 244 SER A N 1
ATOM 2005 C CA . SER A 1 244 ? 13.869 28.638 9.045 1.00 54.69 244 SER A CA 1
ATOM 2006 C C . SER A 1 244 ? 12.573 27.818 8.969 1.00 54.69 244 SER A C 1
ATOM 2008 O O . SER A 1 244 ? 11.523 28.307 9.379 1.00 54.69 244 SER A O 1
ATOM 2010 N N . TYR A 1 245 ? 12.647 26.555 8.536 1.00 53.78 245 TYR A N 1
ATOM 2011 C CA . TYR A 1 245 ? 11.506 25.638 8.505 1.00 53.78 245 TYR A CA 1
ATOM 2012 C C . TYR A 1 245 ? 10.989 25.290 9.913 1.00 53.78 245 TYR A C 1
ATOM 2014 O O . TYR A 1 245 ? 9.790 25.372 10.145 1.00 53.78 245 TYR A O 1
ATOM 2022 N N . CYS A 1 246 ? 11.878 24.993 10.867 1.00 45.56 246 CYS A N 1
ATOM 2023 C CA . CYS A 1 246 ? 11.559 24.726 12.271 1.00 45.56 246 CYS A CA 1
ATOM 2024 C C . CYS A 1 246 ? 10.900 25.936 12.948 1.00 45.56 246 CYS A C 1
ATOM 2026 O O . CYS A 1 246 ? 9.923 25.748 13.666 1.00 45.56 246 CYS A O 1
ATOM 2028 N N . ILE A 1 247 ? 11.386 27.156 12.680 1.00 53.84 247 ILE A N 1
ATOM 2029 C CA . ILE A 1 247 ? 10.789 28.415 13.162 1.00 53.84 247 ILE A CA 1
ATOM 2030 C C . ILE A 1 247 ? 9.406 28.654 12.539 1.00 53.84 247 ILE A C 1
ATOM 2032 O O . ILE A 1 247 ? 8.536 29.197 13.205 1.00 53.84 247 ILE A O 1
AT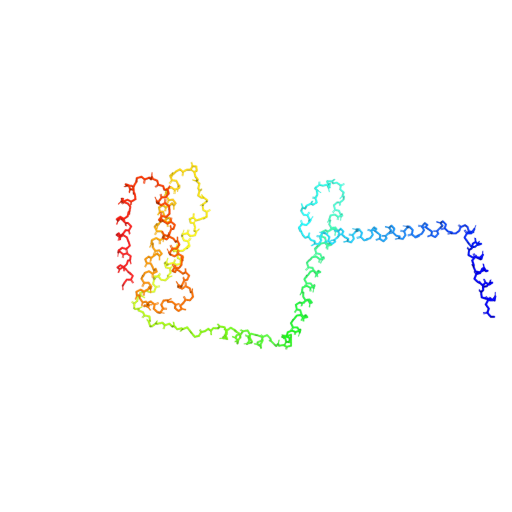OM 2036 N N . LEU A 1 248 ? 9.178 28.237 11.288 1.00 45.59 248 LEU A N 1
ATOM 2037 C CA . LEU A 1 248 ? 7.860 28.327 10.646 1.00 45.59 248 LEU A CA 1
ATOM 2038 C C . LEU A 1 248 ? 6.854 27.268 11.138 1.00 45.59 248 LEU A C 1
ATOM 2040 O O . LEU A 1 248 ? 5.653 27.429 10.920 1.00 45.59 248 LEU A O 1
ATOM 2044 N N . THR A 1 249 ? 7.330 26.158 11.714 1.00 41.97 249 THR A N 1
ATOM 2045 C CA . THR A 1 249 ? 6.486 25.039 12.177 1.00 41.97 249 THR A CA 1
ATOM 2046 C C . THR A 1 249 ? 6.226 24.989 13.686 1.00 41.97 249 THR A C 1
ATOM 2048 O O . THR A 1 249 ? 5.310 24.260 14.079 1.00 41.97 249 THR A O 1
ATOM 2051 N N . LEU A 1 250 ? 7.003 25.717 14.498 1.00 40.72 250 LEU A N 1
ATOM 2052 C CA . LEU A 1 250 ? 6.724 26.004 15.916 1.00 40.72 250 LEU A CA 1
ATOM 2053 C C . LEU A 1 250 ? 5.650 27.092 16.036 1.00 40.72 250 LEU A C 1
ATOM 2055 O O . LEU A 1 250 ? 4.765 26.921 16.903 1.00 40.72 250 LEU A O 1
#

InterPro domains:
  IPR005821 Ion transport domain [PF00520] (145-222)
  IPR027359 Voltage-dependent channel domain superfamily [G3DSA:1.20.120.350] (137-230)
  IPR028823 Sodium leak channel NALCN [PTHR46141] (71-229)

Foldseek 3Di:
DPPVVVVVVVVVVVVVVVVVPDDCVVVVVVVVVVVVVVVVVVVVVVVVLVLVLVVVSVVVPPCPDPDDDPVVVVVSVVSSCCCNVVVVVVVVVVVVLVVCVVVVNNPDDPVRVVVVVVVVVVVVDDDDPDDPDDPWDPPVVVVVVVLVVVLVVLVVDPQDPPDVVNNVVSVLSLLLSLVVLLVVLVVCCVVLPVVRQVVDPVSVVSVVSSVVSVVVVVVVPVVDPDDPVVVVVVVVVSVVVVVVVVVNGD

pLDDT: mean 71.46, std 15.64, range [40.72, 96.25]

Radius of gyration: 38.54 Å; chains: 1; bounding box: 68×112×72 Å

Sequence (250 aa):
MKIHEYNSIFRRSFLLHHIISEGTLPQLFNLYIYILNKVEFFGNKITLLCKFSNLISWFQLPTCSTFFFQSHVIYIHLFVFIGCMIGLTLFVGVVIANYKENKGTALLTVDQRRWLDLKGRIKLTQPLHIPPRPSMSMSSFRLSAILVLANSALLFFPVNLGVPTRYKVQIVLAVIFTLTFTIECIMKIIALTFNGYWQSKRNRFDMLVSILGLGWIIMHFSMRPTPVRFYCWLFPYFLSSIVSYCILTL

Organism: Schistocephalus solidus (NCBI:txid70667)